Protein AF-0000000080281923 (afdb_homodimer)

Nearest PDB structures (foldseek):
  2of7-assembly1_A-2  TM=7.225E-01  e=7.445E-08  Streptomyces coelicolor
  7pt0-assembly1_A  TM=7.544E-01  e=8.293E-06  Streptomyces coelicolor
  5efy-assembly1_A  TM=6.765E-01  e=6.978E-05  Streptomyces coelicolor A3(2)
  6o6n-assembly1_A  TM=4.484E-01  e=3.732E-04  Mycobacterium tuberculosis
  3vib-assembly2_D  TM=4.762E-01  e=3.001E-03  Neisseria gonorrhoeae

Solvent-accessible surface area (backbone atoms only — not comparable to full-atom values): 19439 Å² total; per-residue (Å²): 131,56,68,67,57,48,50,50,51,49,50,48,50,47,41,29,53,39,32,49,50,43,30,68,73,69,27,60,87,75,48,49,66,60,57,29,16,59,73,49,73,48,50,53,65,58,45,40,72,76,28,82,43,80,60,38,43,63,58,65,61,79,53,30,63,53,48,25,52,37,32,69,68,39,68,94,60,53,63,62,57,23,45,48,50,20,55,22,50,60,57,57,66,50,48,72,65,51,45,51,49,50,40,54,40,47,46,47,26,74,72,31,68,73,39,39,21,49,48,52,50,48,50,52,50,30,31,48,35,36,38,44,63,74,35,57,54,83,73,76,53,52,72,65,55,50,48,40,45,38,11,26,40,31,17,51,50,30,8,36,47,45,27,52,50,52,29,39,74,50,73,57,60,70,58,63,26,58,39,29,48,50,25,46,41,45,44,56,68,89,131,54,70,68,56,49,51,51,50,49,51,48,50,48,41,30,52,39,31,48,50,42,30,70,74,70,28,59,90,75,47,49,66,61,56,29,15,58,72,51,72,47,50,54,66,58,46,40,73,76,26,82,42,79,61,38,44,64,59,65,63,79,54,29,62,52,48,25,51,37,32,70,68,38,69,94,59,52,63,59,56,22,46,47,51,20,53,20,50,59,57,58,66,50,50,73,65,52,46,51,49,50,40,54,40,48,47,47,28,73,72,32,68,73,38,40,23,51,48,52,49,47,51,52,52,32,30,48,35,36,37,43,63,75,36,58,55,83,74,78,52,51,71,65,56,50,49,40,47,38,10,26,40,29,16,51,49,32,8,35,47,47,28,52,51,53,28,38,73,49,72,56,60,72,57,62,26,55,39,27,49,49,25,46,40,45,44,56,69,90

Radius of gyration: 21.68 Å; Cα contacts (8 Å, |Δi|>4): 476; chains: 2; bounding box: 47×68×45 Å

Structure (mmCIF, N/CA/C/O backbone):
data_AF-0000000080281923-model_v1
#
loop_
_entity.id
_entity.type
_entity.pdbx_description
1 polymer 'TetR family transcriptional regulator'
#
loop_
_atom_site.group_PDB
_atom_site.id
_atom_site.type_symbol
_atom_site.label_atom_id
_atom_site.label_alt_id
_atom_site.label_comp_id
_atom_site.label_asym_id
_atom_site.label_entity_id
_atom_site.label_seq_id
_atom_site.pdbx_PDB_ins_code
_atom_site.Cartn_x
_atom_site.Cartn_y
_atom_site.Cartn_z
_atom_site.occupancy
_atom_site.B_iso_or_equiv
_atom_site.auth_seq_id
_atom_site.auth_comp_id
_atom_site.auth_asym_id
_atom_site.auth_atom_id
_atom_site.pdbx_PDB_model_num
ATOM 1 N N . MET A 1 1 ? -1.932 31.984 -6.25 1 61.84 1 MET A N 1
ATOM 2 C CA . MET A 1 1 ? -3.207 31.344 -5.969 1 61.84 1 MET A CA 1
ATOM 3 C C . MET A 1 1 ? -4.355 32.344 -6.043 1 61.84 1 MET A C 1
ATOM 5 O O . MET A 1 1 ? -4.297 33.406 -5.43 1 61.84 1 MET A O 1
ATOM 9 N N . ASN A 1 2 ? -5.332 32.094 -6.91 1 82 2 ASN A N 1
ATOM 10 C CA . ASN A 1 2 ? -6.473 33 -7.047 1 82 2 ASN A CA 1
ATOM 11 C C . ASN A 1 2 ? -7.43 32.875 -5.863 1 82 2 ASN A C 1
ATOM 13 O O . ASN A 1 2 ? -7.289 31.953 -5.039 1 82 2 ASN A O 1
ATOM 17 N N . LEU A 1 3 ? -8.117 33.875 -5.598 1 82.62 3 LEU A N 1
ATOM 18 C CA . LEU A 1 3 ? -9.031 33.969 -4.469 1 82.62 3 LEU A CA 1
ATOM 19 C C . LEU A 1 3 ? -9.938 32.719 -4.402 1 82.62 3 LEU A C 1
ATOM 21 O O . LEU A 1 3 ? -10.211 32.219 -3.316 1 82.62 3 LEU A O 1
ATOM 25 N N . ARG A 1 4 ? -10.32 32.344 -5.582 1 82.75 4 ARG A N 1
ATOM 26 C CA . ARG A 1 4 ? -11.227 31.188 -5.641 1 82.75 4 ARG A CA 1
ATOM 27 C C . ARG A 1 4 ? -10.539 29.938 -5.121 1 82.75 4 ARG A C 1
ATOM 29 O O . ARG A 1 4 ? -11.148 29.141 -4.395 1 82.75 4 ARG A O 1
ATOM 36 N N . ASP A 1 5 ? -9.297 29.812 -5.457 1 80.31 5 ASP A N 1
ATOM 37 C CA . ASP A 1 5 ? -8.516 28.656 -5.023 1 80.31 5 ASP A CA 1
ATOM 38 C C . ASP A 1 5 ? -8.289 28.672 -3.514 1 80.31 5 ASP A C 1
ATOM 40 O O . ASP A 1 5 ? -8.344 27.641 -2.852 1 80.31 5 ASP A O 1
ATOM 44 N N . ARG A 1 6 ? -8.117 29.828 -3.102 1 81.12 6 ARG A N 1
ATOM 45 C CA . ARG A 1 6 ? -7.895 30 -1.668 1 81.12 6 ARG A CA 1
ATOM 46 C C . ARG A 1 6 ? -9.156 29.672 -0.877 1 81.12 6 ARG A C 1
ATOM 48 O O . ARG A 1 6 ? -9.094 28.984 0.148 1 81.12 6 ARG A O 1
ATOM 55 N N . GLN A 1 7 ? -10.195 30.172 -1.358 1 84.44 7 GLN A N 1
ATOM 56 C CA . GLN A 1 7 ? -11.469 29.922 -0.69 1 84.44 7 GLN A CA 1
ATOM 57 C C . GLN A 1 7 ? -11.82 28.438 -0.699 1 84.44 7 GLN A C 1
ATOM 59 O O . GLN A 1 7 ? -12.336 27.922 0.288 1 84.44 7 GLN A O 1
ATOM 64 N N . ARG A 1 8 ? -11.547 27.844 -1.796 1 84.81 8 ARG A N 1
ATOM 65 C CA . ARG A 1 8 ? -11.789 26.406 -1.908 1 84.81 8 ARG A CA 1
ATOM 66 C C . ARG A 1 8 ? -10.938 25.625 -0.908 1 84.81 8 ARG A C 1
ATOM 68 O O . ARG A 1 8 ? -11.43 24.703 -0.26 1 84.81 8 ARG A O 1
ATOM 75 N N . ALA A 1 9 ? -9.773 26.078 -0.803 1 82.25 9 ALA A N 1
ATOM 76 C CA . ALA A 1 9 ? -8.859 25.422 0.128 1 82.25 9 ALA A CA 1
ATOM 77 C C . ALA A 1 9 ? -9.312 25.625 1.572 1 82.25 9 ALA A C 1
ATOM 79 O O . ALA A 1 9 ? -9.227 24.703 2.391 1 82.25 9 ALA A O 1
ATOM 80 N N . GLU A 1 10 ? -9.789 26.75 1.815 1 86.69 10 GLU A N 1
ATOM 81 C CA . GLU A 1 10 ? -10.258 27.047 3.162 1 86.69 10 GLU A CA 1
ATOM 82 C C . GLU A 1 10 ? -11.492 26.219 3.516 1 86.69 10 GLU A C 1
ATOM 84 O O . GLU A 1 10 ? -11.602 25.703 4.629 1 86.69 10 GLU A O 1
ATOM 89 N N . THR A 1 11 ? -12.383 26.125 2.566 1 90.31 11 THR A N 1
ATOM 90 C CA . THR A 1 11 ? -13.586 25.328 2.783 1 90.31 11 THR A CA 1
ATOM 91 C C . THR A 1 11 ? -13.227 23.859 2.988 1 90.31 11 THR A C 1
ATOM 93 O O . THR A 1 11 ? -13.781 23.203 3.867 1 90.31 11 THR A O 1
ATOM 96 N N . ARG A 1 12 ? -12.359 23.438 2.211 1 89.06 12 ARG A N 1
ATOM 97 C CA . ARG A 1 12 ? -11.922 22.047 2.32 1 89.06 12 ARG A CA 1
ATOM 98 C C . ARG A 1 12 ? -11.336 21.766 3.699 1 89.06 12 ARG A C 1
ATOM 100 O O . ARG A 1 12 ? -11.656 20.75 4.324 1 89.06 12 ARG A O 1
ATOM 107 N N . LEU A 1 13 ? -10.508 22.672 4.109 1 86.69 13 LEU A N 1
ATOM 108 C CA . LEU A 1 13 ? -9.883 22.5 5.414 1 86.69 13 LEU A CA 1
ATOM 109 C C . LEU A 1 13 ? -10.922 22.547 6.527 1 86.69 13 LEU A C 1
ATOM 111 O O . LEU A 1 13 ? -10.852 21.781 7.484 1 86.69 13 LEU A O 1
ATOM 115 N N . LEU A 1 14 ? -11.812 23.438 6.395 1 91.25 14 LEU A N 1
ATOM 116 C CA . LEU A 1 14 ? -12.883 23.578 7.375 1 91.25 14 LEU A CA 1
ATOM 117 C C . LEU A 1 14 ? -13.703 22.297 7.48 1 91.25 14 LEU A C 1
ATOM 119 O O . LEU A 1 14 ? -13.93 21.797 8.578 1 91.25 14 LEU A O 1
ATOM 123 N N . VAL A 1 15 ? -14.086 21.812 6.371 1 94.19 15 VAL A N 1
ATOM 124 C CA . VAL A 1 15 ? -14.922 20.625 6.32 1 94.19 15 VAL A CA 1
ATOM 125 C C . VAL A 1 15 ? -14.156 19.422 6.871 1 94.19 15 VAL A C 1
ATOM 127 O O . VAL A 1 15 ? -14.672 18.672 7.703 1 94.19 15 VAL A O 1
ATOM 130 N N . GLN A 1 16 ? -12.992 19.312 6.414 1 92.31 16 GLN A N 1
ATOM 131 C CA . GLN A 1 16 ? -12.172 18.172 6.836 1 92.31 16 GLN A CA 1
ATOM 132 C C . GLN A 1 16 ? -11.914 18.203 8.344 1 92.31 16 GLN A C 1
ATOM 134 O O . GLN A 1 16 ? -11.945 17.172 9.008 1 92.31 16 GLN A O 1
ATOM 139 N N . THR A 1 17 ? -11.672 19.375 8.914 1 91.56 17 THR A N 1
ATOM 140 C CA . THR A 1 17 ? -11.422 19.531 10.344 1 91.56 17 THR A CA 1
ATOM 141 C C . THR A 1 17 ? -12.625 19.078 11.156 1 91.56 17 THR A C 1
ATOM 143 O O . THR A 1 17 ? -12.469 18.312 12.125 1 91.56 17 THR A O 1
ATOM 146 N N . HIS A 1 18 ? -13.781 19.406 10.742 1 95 18 HIS A N 1
ATOM 147 C CA . HIS A 1 18 ? -14.992 19 11.438 1 95 18 HIS A CA 1
ATOM 148 C C . HIS A 1 18 ? -15.242 17.5 11.266 1 95 18 HIS A C 1
ATOM 150 O O . HIS A 1 18 ? -15.688 16.844 12.203 1 95 18 HIS A O 1
ATOM 156 N N . ALA A 1 19 ? -14.969 17.047 10.109 1 95.44 19 ALA A N 1
ATOM 157 C CA . ALA A 1 19 ? -15.141 15.625 9.852 1 95.44 19 ALA A CA 1
ATOM 158 C C . ALA A 1 19 ? -14.258 14.789 10.781 1 95.44 19 ALA A C 1
ATOM 160 O O . ALA A 1 19 ? -14.75 13.883 11.461 1 95.44 19 ALA A O 1
ATOM 161 N N . ILE A 1 20 ? -13.016 15.125 10.805 1 93.06 20 ILE A N 1
ATOM 162 C CA . ILE A 1 20 ? -12.062 14.383 11.609 1 93.06 20 ILE A CA 1
ATOM 163 C C . ILE A 1 20 ? -12.461 14.445 13.078 1 93.06 20 ILE A C 1
ATOM 165 O O . ILE A 1 20 ? -12.406 13.438 13.789 1 93.06 20 ILE A O 1
ATOM 169 N N . ARG A 1 21 ? -12.883 15.578 13.516 1 94 21 ARG A N 1
ATOM 170 C CA . ARG A 1 21 ? -13.336 15.734 14.891 1 94 21 ARG A CA 1
ATOM 171 C C . ARG A 1 21 ? -14.531 14.82 15.18 1 94 21 ARG A C 1
ATOM 173 O O . ARG A 1 21 ? -14.547 14.109 16.188 1 94 21 ARG A O 1
ATOM 180 N N . LEU A 1 22 ? -15.469 14.828 14.32 1 96.62 22 LEU A N 1
ATOM 181 C CA . LEU A 1 22 ? -16.672 14.023 14.508 1 96.62 22 LEU A CA 1
ATOM 182 C C . LEU A 1 22 ? -16.344 12.531 14.461 1 96.62 22 LEU A C 1
ATOM 184 O O . LEU A 1 22 ? -16.828 11.758 15.281 1 96.62 22 LEU A O 1
ATOM 188 N N . PHE A 1 23 ? -15.523 12.188 13.469 1 95.62 23 PHE A N 1
ATOM 189 C CA . PHE A 1 23 ? -15.133 10.789 13.344 1 95.62 23 PHE A CA 1
ATOM 190 C C . PHE A 1 23 ? -14.398 10.328 14.602 1 95.62 23 PHE A C 1
ATOM 192 O O . PHE A 1 23 ? -14.539 9.172 15.008 1 95.62 23 PHE A O 1
ATOM 199 N N . THR A 1 24 ? -13.672 11.203 15.172 1 92.56 24 THR A N 1
ATOM 200 C CA . THR A 1 24 ? -12.891 10.875 16.359 1 92.56 24 THR A CA 1
ATOM 201 C C . THR A 1 24 ? -13.789 10.805 17.594 1 92.56 24 THR A C 1
ATOM 203 O O . THR A 1 24 ? -13.68 9.883 18.406 1 92.56 24 THR A O 1
ATOM 206 N N . ASP A 1 25 ? -14.727 11.688 17.703 1 93.88 25 ASP A N 1
ATOM 207 C CA . ASP A 1 25 ? -15.555 11.828 18.891 1 93.88 25 ASP A CA 1
ATOM 208 C C . ASP A 1 25 ? -16.719 10.836 18.875 1 93.88 25 ASP A C 1
ATOM 210 O O . ASP A 1 25 ? -17.047 10.227 19.891 1 93.88 25 ASP A O 1
ATOM 214 N N . VAL A 1 26 ? -17.344 10.664 17.734 1 95.38 26 VAL A N 1
ATOM 215 C CA . VAL A 1 26 ? -18.594 9.922 17.625 1 95.38 26 VAL A CA 1
ATOM 216 C C . VAL A 1 26 ? -18.328 8.547 17.031 1 95.38 26 VAL A C 1
ATOM 218 O O . VAL A 1 26 ? -19.031 7.582 17.328 1 95.38 26 VAL A O 1
ATOM 221 N N . GLY A 1 27 ? -17.234 8.531 16.25 1 94.69 27 GLY A N 1
ATOM 222 C CA . GLY A 1 27 ? -16.938 7.309 15.516 1 94.69 27 GLY A CA 1
ATOM 223 C C . GLY A 1 27 ? -17.203 7.426 14.023 1 94.69 27 GLY A C 1
ATOM 224 O O . GLY A 1 27 ? -18.141 8.102 13.602 1 94.69 27 GLY A O 1
ATOM 225 N N . TYR A 1 28 ? -16.375 6.867 13.234 1 94.44 28 TYR A N 1
ATOM 226 C CA . TYR A 1 28 ? -16.422 6.977 11.781 1 94.44 28 TYR A CA 1
ATOM 227 C C . TYR A 1 28 ? -17.75 6.457 11.234 1 94.44 28 TYR A C 1
ATOM 229 O O . TYR A 1 28 ? -18.422 7.145 10.461 1 94.44 28 TYR A O 1
ATOM 237 N N . ASP A 1 29 ? -18.125 5.227 11.703 1 93.56 29 ASP A N 1
ATOM 238 C CA . ASP A 1 29 ? -19.328 4.594 11.172 1 93.56 29 ASP A CA 1
ATOM 239 C C . ASP A 1 29 ? -20.578 5.32 11.641 1 93.56 29 ASP A C 1
ATOM 241 O O . ASP A 1 29 ? -21.562 5.41 10.898 1 93.56 29 ASP A O 1
ATOM 245 N N . ALA A 1 30 ? -20.562 5.91 12.703 1 95.94 30 ALA A N 1
ATOM 246 C CA . ALA A 1 30 ? -21.734 6.535 13.32 1 95.94 30 ALA A CA 1
ATOM 247 C C . ALA A 1 30 ? -21.938 7.957 12.797 1 95.94 30 ALA A C 1
ATOM 249 O O . ALA A 1 30 ? -22.984 8.562 13.023 1 95.94 30 ALA A O 1
ATOM 250 N N . THR A 1 31 ? -20.938 8.484 12.156 1 97.06 31 THR A N 1
ATOM 251 C CA . THR A 1 31 ? -21 9.852 11.648 1 97.06 31 THR A CA 1
ATOM 252 C C . THR A 1 31 ? -21.359 9.867 10.172 1 97.06 31 THR A C 1
ATOM 254 O O . THR A 1 31 ? -20.75 9.148 9.375 1 97.06 31 THR A O 1
ATOM 257 N N . THR A 1 32 ? -22.328 10.664 9.812 1 96.38 32 THR A N 1
ATOM 258 C CA . THR A 1 32 ? -22.734 10.766 8.414 1 96.38 32 THR A CA 1
ATOM 259 C C . THR A 1 32 ? -22.156 12.031 7.781 1 96.38 32 THR A C 1
ATOM 261 O O . THR A 1 32 ? -21.688 12.922 8.484 1 96.38 32 THR A O 1
ATOM 264 N N . VAL A 1 33 ? -22.25 12.07 6.488 1 96.38 33 VAL A N 1
ATOM 265 C CA . VAL A 1 33 ? -21.828 13.258 5.762 1 96.38 33 VAL A CA 1
ATOM 266 C C . VAL A 1 33 ? -22.734 14.438 6.137 1 96.38 33 VAL A C 1
ATOM 268 O O . VAL A 1 33 ? -22.266 15.578 6.23 1 96.38 33 VAL A O 1
ATOM 271 N N . ALA A 1 34 ? -23.938 14.117 6.348 1 96.94 34 ALA A N 1
ATOM 272 C CA . ALA A 1 34 ? -24.875 15.156 6.766 1 96.94 34 ALA A CA 1
ATOM 273 C C . ALA A 1 34 ? -24.453 15.766 8.102 1 96.94 34 ALA A C 1
ATOM 275 O O . ALA A 1 34 ? -24.547 16.984 8.297 1 96.94 34 ALA A O 1
ATOM 276 N N . ASP A 1 35 ? -24.031 14.945 9.016 1 97.69 35 ASP A N 1
ATOM 277 C CA . ASP A 1 35 ? -23.531 15.414 10.305 1 97.69 35 ASP A CA 1
ATOM 278 C C . ASP A 1 35 ? -22.344 16.359 10.117 1 97.69 35 ASP A C 1
ATOM 280 O O . ASP A 1 35 ? -22.25 17.406 10.766 1 97.69 35 ASP A O 1
ATOM 284 N N . VAL A 1 36 ? -21.422 15.992 9.219 1 97.81 36 VAL A N 1
ATOM 285 C CA . VAL A 1 36 ? -20.234 16.781 8.945 1 97.81 36 VAL A CA 1
ATOM 286 C C . VAL A 1 36 ? -20.625 18.125 8.328 1 97.81 36 VAL A C 1
ATOM 288 O O . VAL A 1 36 ? -20.109 19.172 8.719 1 97.81 36 VAL A O 1
ATOM 291 N N . ALA A 1 37 ? -21.516 18.078 7.367 1 97.81 37 ALA A N 1
ATOM 292 C CA . ALA A 1 37 ? -22 19.281 6.715 1 97.81 37 ALA A CA 1
ATOM 293 C C . ALA A 1 37 ? -22.594 20.25 7.734 1 97.81 37 ALA A C 1
ATOM 295 O O . ALA A 1 37 ? -22.266 21.438 7.742 1 97.81 37 ALA A O 1
ATOM 296 N N . ALA A 1 38 ? -23.422 19.75 8.555 1 98.06 38 ALA A N 1
ATOM 297 C CA . ALA A 1 38 ? -24.062 20.547 9.594 1 98.06 38 ALA A CA 1
ATOM 298 C C . ALA A 1 38 ? -23.047 21.172 10.523 1 98.06 38 ALA A C 1
ATOM 300 O O . ALA A 1 38 ? -23.125 22.359 10.844 1 98.06 38 ALA A O 1
ATOM 301 N N . ALA A 1 39 ? -22.109 20.438 10.977 1 97.25 39 ALA A N 1
ATOM 302 C CA . ALA A 1 39 ? -21.078 20.906 11.891 1 97.25 39 ALA A CA 1
ATOM 303 C C . ALA A 1 39 ? -20.234 22 11.234 1 97.25 39 ALA A C 1
ATOM 305 O O . ALA A 1 39 ? -19.781 22.938 11.906 1 97.25 39 ALA A O 1
ATOM 306 N N . ALA A 1 40 ? -19.969 21.859 9.945 1 96.75 40 ALA A N 1
ATOM 307 C CA . ALA A 1 40 ? -19.109 22.781 9.211 1 96.75 40 ALA A CA 1
ATOM 308 C C . ALA A 1 40 ? -19.891 24 8.727 1 96.75 40 ALA A C 1
ATOM 310 O O . ALA A 1 40 ? -19.312 24.953 8.227 1 96.75 40 ALA A O 1
ATOM 311 N N . GLY A 1 41 ? -21.188 23.906 8.789 1 97.44 41 GLY A N 1
ATOM 312 C CA . GLY A 1 41 ? -22.031 25.016 8.352 1 97.44 41 GLY A CA 1
ATOM 313 C C . GLY A 1 41 ? -22.141 25.125 6.844 1 97.44 41 GLY A C 1
ATOM 314 O O . GLY A 1 41 ? -22.172 26.234 6.293 1 97.44 41 GLY A O 1
ATOM 315 N N . VAL A 1 42 ? -22.016 24.031 6.203 1 97.12 42 VAL A N 1
ATOM 316 C CA . VAL A 1 42 ? -22.141 23.984 4.75 1 97.12 42 VAL A CA 1
ATOM 317 C C . VAL A 1 42 ? -23.203 22.969 4.355 1 97.12 42 VAL A C 1
ATOM 319 O O . VAL A 1 42 ? -23.719 22.25 5.207 1 97.12 42 VAL A O 1
ATOM 322 N N . SER A 1 43 ? -23.484 22.969 3.07 1 96.44 43 SER A N 1
ATOM 323 C CA . SER A 1 43 ? -24.453 22 2.58 1 96.44 43 SER A CA 1
ATOM 324 C C . SER A 1 43 ? -23.781 20.656 2.316 1 96.44 43 SER A C 1
ATOM 326 O O . SER A 1 43 ? -22.578 20.578 2.088 1 96.44 43 SER A O 1
ATOM 328 N N . ALA A 1 44 ? -24.609 19.594 2.328 1 95.31 44 ALA A N 1
ATOM 329 C CA . ALA A 1 44 ? -24.109 18.266 1.959 1 95.31 44 ALA A CA 1
ATOM 330 C C . ALA A 1 44 ? -23.547 18.281 0.538 1 95.31 44 ALA A C 1
ATOM 332 O O . ALA A 1 44 ? -22.547 17.609 0.254 1 95.31 44 ALA A O 1
ATOM 333 N N . ME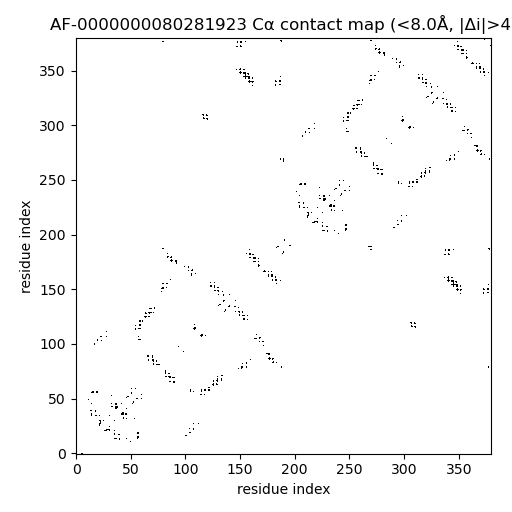T A 1 45 ? -24.172 18.969 -0.25 1 95.62 45 MET A N 1
ATOM 334 C CA . MET A 1 45 ? -23.719 19.078 -1.633 1 95.62 45 MET A CA 1
ATOM 335 C C . MET A 1 45 ? -22.328 19.688 -1.698 1 95.62 45 MET A C 1
ATOM 337 O O . MET A 1 45 ? -21.484 19.234 -2.486 1 95.62 45 MET A O 1
ATOM 341 N N . THR A 1 46 ? -22.125 20.703 -0.912 1 95 46 THR A N 1
ATOM 342 C CA . THR A 1 46 ? -20.812 21.312 -0.836 1 95 46 THR A CA 1
ATOM 343 C C . THR A 1 46 ? -19.766 20.297 -0.389 1 95 46 THR A C 1
ATOM 345 O O . THR A 1 46 ? -18.672 20.234 -0.952 1 95 46 THR A O 1
ATOM 348 N N . VAL A 1 47 ? -20.094 19.438 0.617 1 95.69 47 VAL A N 1
ATOM 349 C CA . VAL A 1 47 ? -19.172 18.422 1.097 1 95.69 47 VAL A CA 1
ATOM 350 C C . VAL A 1 47 ? -18.828 17.453 -0.037 1 95.69 47 VAL A C 1
ATOM 352 O O . VAL A 1 47 ? -17.656 17.188 -0.308 1 95.69 47 VAL A O 1
ATOM 355 N N . TYR A 1 48 ? -19.812 17.016 -0.786 1 94.25 48 TYR A N 1
ATOM 356 C CA . TYR A 1 48 ? -19.609 16.031 -1.837 1 94.25 48 TYR A CA 1
ATOM 357 C C . TYR A 1 48 ? -18.812 16.625 -2.998 1 94.25 48 TYR A C 1
ATOM 359 O O . TYR A 1 48 ? -18.062 15.922 -3.668 1 94.25 48 TYR A O 1
ATOM 367 N N . ARG A 1 49 ? -19.016 17.875 -3.207 1 93 49 ARG A N 1
ATOM 368 C CA . ARG A 1 49 ? -18.25 18.547 -4.25 1 93 49 ARG A CA 1
ATOM 369 C C . ARG A 1 49 ? -16.766 18.531 -3.941 1 93 49 ARG A C 1
ATOM 371 O O . ARG A 1 49 ? -15.938 18.328 -4.84 1 93 49 ARG A O 1
ATOM 378 N N . HIS A 1 50 ? -16.438 18.688 -2.672 1 91.12 50 HIS A N 1
ATOM 379 C CA . HIS A 1 50 ? -15.039 18.734 -2.262 1 91.12 50 HIS A CA 1
ATOM 380 C C . HIS A 1 50 ? -14.516 17.344 -1.926 1 91.12 50 HIS A C 1
ATOM 382 O O . HIS A 1 50 ? -13.32 17.078 -2.066 1 91.12 50 HIS A O 1
ATOM 388 N N . PHE A 1 51 ? -15.445 16.562 -1.433 1 92.88 51 PHE A N 1
ATOM 389 C CA . PHE A 1 51 ? -15.102 15.211 -0.998 1 92.88 51 PHE A CA 1
ATOM 390 C C . PHE A 1 51 ? -16.094 14.188 -1.562 1 92.88 51 PHE A C 1
ATOM 392 O O . PHE A 1 51 ? -17.047 13.812 -0.891 1 92.88 51 PHE A O 1
ATOM 399 N N . PRO A 1 52 ? -15.727 13.555 -2.629 1 90 52 PRO A N 1
ATOM 400 C CA . PRO A 1 52 ? -16.656 12.672 -3.342 1 90 52 PRO A CA 1
ATOM 401 C C . PRO A 1 52 ? -17.078 11.461 -2.512 1 90 52 PRO A C 1
ATOM 403 O O . PRO A 1 52 ? -18.172 10.922 -2.707 1 90 52 PRO A O 1
ATOM 406 N N . THR A 1 53 ? -16.141 11.062 -1.662 1 88.81 53 THR A N 1
ATOM 407 C CA . THR A 1 53 ? -16.5 9.938 -0.797 1 88.81 53 THR A CA 1
ATOM 408 C C . THR A 1 53 ? -16.25 10.289 0.667 1 88.81 53 THR A C 1
ATOM 410 O O . THR A 1 53 ? -15.523 11.242 0.971 1 88.81 53 THR A O 1
ATOM 413 N N . LYS A 1 54 ? -16.875 9.547 1.552 1 90.88 54 LYS A N 1
ATOM 414 C CA . LYS A 1 54 ? -16.672 9.734 2.986 1 90.88 54 LYS A CA 1
ATOM 415 C C . LYS A 1 54 ? -15.203 9.539 3.363 1 90.88 54 LYS A C 1
ATOM 417 O O . LYS A 1 54 ? -14.68 10.242 4.23 1 90.88 54 LYS A O 1
ATOM 422 N N . GLU A 1 55 ? -14.445 8.586 2.73 1 89.12 55 GLU A N 1
ATOM 423 C CA . GLU A 1 55 ? -13.039 8.312 2.986 1 89.12 55 GLU A CA 1
ATOM 424 C C . GLU A 1 55 ? -12.172 9.523 2.652 1 89.12 55 GLU A C 1
ATOM 426 O O . GLU A 1 55 ? -11.156 9.766 3.305 1 89.12 55 GLU A O 1
ATOM 431 N N . ASP A 1 56 ? -12.68 10.266 1.714 1 88.62 56 ASP A N 1
ATOM 432 C CA . ASP A 1 56 ? -11.922 11.43 1.278 1 88.62 56 ASP A CA 1
ATOM 433 C C . ASP A 1 56 ? -11.875 12.492 2.375 1 88.62 56 ASP A C 1
ATOM 435 O O . ASP A 1 56 ? -10.969 13.336 2.395 1 88.62 56 ASP A O 1
ATOM 439 N N . LEU A 1 57 ? -12.82 12.453 3.23 1 91.19 57 LEU A N 1
ATOM 440 C CA . LEU A 1 57 ? -12.867 13.398 4.336 1 91.19 57 LEU A CA 1
ATOM 441 C C . LEU A 1 57 ? -11.695 13.188 5.285 1 91.19 57 LEU A C 1
ATOM 443 O O . LEU A 1 57 ? -11.328 14.094 6.039 1 91.19 57 LEU A O 1
ATOM 447 N N . VAL A 1 58 ? -11.141 12.008 5.234 1 89.25 58 VAL A N 1
ATOM 448 C CA . VAL A 1 58 ? -10.031 11.672 6.129 1 89.25 58 VAL A CA 1
ATOM 449 C C . VAL A 1 58 ? -8.711 11.719 5.355 1 89.25 58 VAL A C 1
ATOM 451 O O . VAL A 1 58 ? -7.723 12.266 5.844 1 89.25 58 VAL A O 1
ATOM 454 N N . LEU A 1 59 ? -8.734 11.117 4.195 1 78.06 59 LEU A N 1
ATOM 455 C CA . LEU A 1 59 ? -7.492 10.812 3.498 1 78.06 59 LEU A CA 1
ATOM 456 C C . LEU A 1 59 ? -7.164 11.883 2.465 1 78.06 59 LEU A C 1
ATOM 458 O O . LEU A 1 59 ? -6.141 11.805 1.782 1 78.06 59 LEU A O 1
ATOM 462 N N . TYR A 1 60 ? -7.988 12.883 2.281 1 60.69 60 TYR A N 1
ATOM 463 C CA . TYR A 1 60 ? -7.777 13.844 1.201 1 60.69 60 TYR A CA 1
ATOM 464 C C . TYR A 1 60 ? -6.402 14.484 1.303 1 60.69 60 TYR A C 1
ATOM 466 O O . TYR A 1 60 ? -6.074 15.109 2.314 1 60.69 60 TYR A O 1
ATOM 474 N N . ASP A 1 61 ? -5.277 13.844 0.724 1 58.59 61 ASP A N 1
ATOM 475 C CA . ASP A 1 61 ? -3.932 14.344 0.986 1 58.59 61 ASP A CA 1
ATOM 476 C C . ASP A 1 61 ? -3.484 15.312 -0.107 1 58.59 61 ASP A C 1
ATOM 478 O O . ASP A 1 61 ? -3.365 14.93 -1.272 1 58.59 61 ASP A O 1
ATOM 482 N N . GLU A 1 62 ? -3.699 16.625 0.021 1 54.72 62 GLU A N 1
ATOM 483 C CA . GLU A 1 62 ? -2.84 17.672 -0.545 1 54.72 62 GLU A CA 1
ATOM 484 C C . GLU A 1 62 ? -1.367 17.281 -0.436 1 54.72 62 GLU A C 1
ATOM 486 O O . GLU A 1 62 ? -0.496 17.984 -0.947 1 54.72 62 GLU A O 1
ATOM 491 N N . TYR A 1 63 ? -1.039 16.062 0.06 1 58.94 63 TYR A N 1
ATOM 492 C CA . TYR A 1 63 ? 0.354 15.828 0.42 1 58.94 63 TYR A CA 1
ATOM 493 C C . TYR A 1 63 ? 1.148 15.32 -0.779 1 58.94 63 TYR A C 1
ATOM 495 O O . TYR A 1 63 ? 2.379 15.406 -0.798 1 58.94 63 TYR A O 1
ATOM 503 N N . ASP A 1 64 ? 0.463 15.109 -2.018 1 70.25 64 ASP A N 1
ATOM 504 C CA . ASP A 1 64 ? 1.194 14.555 -3.152 1 70.25 64 ASP A CA 1
ATOM 505 C C . ASP A 1 64 ? 2.125 15.594 -3.77 1 70.25 64 ASP A C 1
ATOM 507 O O . ASP A 1 64 ? 3.332 15.375 -3.871 1 70.25 64 ASP A O 1
ATOM 511 N N . PRO A 1 65 ? 1.623 16.688 -3.875 1 71 65 PRO A N 1
ATOM 512 C CA . PRO A 1 65 ? 2.508 17.688 -4.488 1 71 65 PRO A CA 1
ATOM 513 C C . PRO A 1 65 ? 3.561 18.219 -3.52 1 71 65 PRO A C 1
ATOM 515 O O . PRO A 1 65 ? 4.664 18.578 -3.936 1 71 65 PRO A O 1
ATOM 518 N N . VAL A 1 66 ? 3.244 18.203 -2.322 1 76.81 66 VAL A N 1
ATOM 519 C CA . VAL A 1 66 ? 4.164 18.719 -1.321 1 76.81 66 VAL A CA 1
ATOM 520 C C . VAL A 1 66 ? 5.371 17.797 -1.188 1 76.81 66 VAL A C 1
ATOM 522 O O . VAL A 1 66 ? 6.516 18.25 -1.17 1 76.81 66 VAL A O 1
ATOM 525 N N . THR A 1 67 ? 5.125 16.547 -1.209 1 83.88 67 THR A N 1
ATOM 526 C CA . THR A 1 67 ? 6.207 15.586 -1.088 1 83.88 67 THR A CA 1
ATOM 527 C C . THR A 1 67 ? 7.09 15.594 -2.334 1 83.88 67 THR A C 1
ATOM 529 O O . THR A 1 67 ? 8.32 15.57 -2.232 1 83.88 67 THR A O 1
ATOM 532 N N . ALA A 1 68 ? 6.406 15.648 -3.459 1 87.25 68 ALA A N 1
ATOM 533 C CA . ALA A 1 68 ? 7.152 15.688 -4.715 1 87.25 68 ALA A CA 1
ATOM 534 C C . ALA A 1 68 ? 8.055 16.922 -4.785 1 87.25 68 ALA A C 1
ATOM 536 O O . ALA A 1 68 ? 9.219 16.828 -5.176 1 87.25 68 ALA A O 1
ATOM 537 N N . SER A 1 69 ? 7.52 18.031 -4.363 1 87.75 69 SER A N 1
ATOM 538 C CA . SER A 1 69 ? 8.297 19.266 -4.355 1 87.75 69 SER A CA 1
ATOM 539 C C . SER A 1 69 ? 9.453 19.188 -3.375 1 87.75 69 SER A C 1
ATOM 541 O O . SER A 1 69 ? 10.562 19.641 -3.672 1 87.75 69 SER A O 1
ATOM 543 N N . ALA A 1 70 ? 9.211 18.625 -2.268 1 90.56 70 ALA A N 1
ATOM 544 C CA . ALA A 1 70 ? 10.25 18.469 -1.254 1 90.56 70 ALA A CA 1
ATOM 545 C C . ALA A 1 70 ? 11.398 17.609 -1.774 1 90.56 70 ALA A C 1
ATOM 547 O O . ALA A 1 70 ? 12.57 17.875 -1.486 1 90.56 70 ALA A O 1
ATOM 548 N N . VAL A 1 71 ? 11.102 16.594 -2.512 1 92.56 71 VAL A N 1
ATOM 549 C CA . VAL A 1 71 ? 12.117 15.711 -3.074 1 92.56 71 VAL A CA 1
ATOM 550 C C . VAL A 1 71 ? 13.008 16.5 -4.039 1 92.56 71 VAL A C 1
ATOM 552 O O . VAL A 1 71 ? 14.234 16.375 -4.004 1 92.56 71 VAL A O 1
ATOM 555 N N . LEU A 1 72 ? 12.375 17.328 -4.848 1 91.25 72 LEU A N 1
ATOM 556 C CA . LEU A 1 72 ? 13.102 18.109 -5.836 1 91.25 72 LEU A CA 1
ATOM 557 C C . LEU A 1 72 ? 14.039 19.109 -5.16 1 91.25 72 LEU A C 1
ATOM 559 O O . LEU A 1 72 ? 15.086 19.453 -5.703 1 91.25 72 LEU A O 1
ATOM 563 N N . GLU A 1 73 ? 13.695 19.531 -4.047 1 91.88 73 GLU A N 1
ATOM 564 C CA . GLU A 1 73 ? 14.43 20.562 -3.328 1 91.88 73 GLU A CA 1
ATOM 565 C C . GLU A 1 73 ? 15.617 19.969 -2.574 1 91.88 73 GLU A C 1
ATOM 567 O O . GLU A 1 73 ? 16.5 20.703 -2.105 1 91.88 73 GLU A O 1
ATOM 572 N N . GLN A 1 74 ? 15.617 18.688 -2.498 1 93 74 GLN A N 1
ATOM 573 C CA . GLN A 1 74 ? 16.719 18.078 -1.758 1 93 74 GLN A CA 1
ATOM 574 C C . GLN A 1 74 ? 18.016 18.141 -2.545 1 93 74 GLN A C 1
ATOM 576 O O . GLN A 1 74 ? 18.016 18 -3.77 1 93 74 GLN A O 1
ATOM 581 N N . PRO A 1 75 ? 19.141 18.344 -1.82 1 92.25 75 PRO A N 1
ATOM 582 C CA . PRO A 1 75 ? 20.438 18.266 -2.5 1 92.25 75 PRO A CA 1
ATOM 583 C C . PRO A 1 75 ? 20.672 16.922 -3.164 1 92.25 75 PRO A C 1
ATOM 585 O O . PRO A 1 75 ? 20.078 15.914 -2.768 1 92.25 75 PRO A O 1
ATOM 588 N N . ALA A 1 76 ? 21.562 16.938 -4.113 1 90.5 76 ALA A N 1
ATOM 589 C CA . ALA A 1 76 ? 21.906 15.711 -4.844 1 90.5 76 ALA A CA 1
ATOM 590 C C . ALA A 1 76 ? 22.406 14.625 -3.898 1 90.5 76 ALA A C 1
ATOM 592 O O . ALA A 1 76 ? 23.219 14.898 -3.016 1 90.5 76 ALA A O 1
ATOM 593 N N . ALA A 1 77 ? 21.828 13.484 -4.023 1 90.19 77 ALA A N 1
ATOM 594 C CA . ALA A 1 77 ? 22.125 12.281 -3.256 1 90.19 77 ALA A CA 1
ATOM 595 C C . ALA A 1 77 ? 21.469 11.055 -3.893 1 90.19 77 ALA A C 1
ATOM 597 O O . ALA A 1 77 ? 20.672 11.172 -4.812 1 90.19 77 ALA A O 1
ATOM 598 N N . PRO A 1 78 ? 21.984 9.906 -3.484 1 89.31 78 PRO A N 1
ATOM 599 C CA . PRO A 1 78 ? 21.219 8.742 -3.953 1 89.31 78 PRO A CA 1
ATOM 600 C C . PRO A 1 78 ? 19.719 8.859 -3.682 1 89.31 78 PRO A C 1
ATOM 602 O O . PRO A 1 78 ? 19.328 9.414 -2.652 1 89.31 78 PRO A O 1
ATOM 605 N N . LEU A 1 79 ? 18.938 8.391 -4.531 1 90.5 79 LEU A N 1
ATOM 606 C CA . LEU A 1 79 ? 17.5 8.664 -4.586 1 90.5 79 LEU A CA 1
ATOM 607 C C . LEU A 1 79 ? 16.828 8.266 -3.275 1 90.5 79 LEU A C 1
ATOM 609 O O . LEU A 1 79 ? 16 9.023 -2.744 1 90.5 79 LEU A O 1
ATOM 613 N N . PRO A 1 80 ? 17.156 7.086 -2.703 1 90.62 80 PRO A N 1
ATOM 614 C CA . PRO A 1 80 ? 16.5 6.742 -1.436 1 90.62 80 PRO A CA 1
ATOM 615 C C . PRO A 1 80 ? 16.75 7.773 -0.34 1 90.62 80 PRO A C 1
ATOM 617 O O . PRO A 1 80 ? 15.859 8.078 0.448 1 90.62 80 PRO A O 1
ATOM 620 N N . LEU A 1 81 ? 17.938 8.32 -0.352 1 90.19 81 LEU A N 1
ATOM 621 C CA . LEU A 1 81 ? 18.281 9.336 0.639 1 90.19 81 LEU A CA 1
ATOM 622 C C . LEU A 1 81 ? 17.547 10.641 0.359 1 90.19 81 LEU A C 1
ATOM 624 O O . LEU A 1 81 ? 17.047 11.289 1.283 1 90.19 81 LEU A O 1
ATOM 628 N N . ARG A 1 82 ? 17.453 11.023 -0.858 1 92.69 82 ARG A N 1
ATOM 629 C CA . ARG A 1 82 ? 16.75 12.234 -1.239 1 92.69 82 ARG A CA 1
ATOM 630 C C . ARG A 1 82 ? 15.273 12.156 -0.852 1 92.69 82 ARG A C 1
ATOM 632 O O . ARG A 1 82 ? 14.734 13.094 -0.262 1 92.69 82 ARG A O 1
ATOM 639 N N . ILE A 1 83 ? 14.688 11.055 -1.148 1 92.88 83 ILE A N 1
ATOM 640 C CA . ILE A 1 83 ? 13.273 10.859 -0.839 1 92.88 83 ILE A CA 1
ATOM 641 C C . ILE A 1 83 ? 13.078 10.797 0.674 1 92.88 83 ILE A C 1
ATOM 643 O O . ILE A 1 83 ? 12.164 11.43 1.216 1 92.88 83 ILE A O 1
ATOM 647 N N . GLY A 1 84 ? 13.938 10.055 1.302 1 91.88 84 GLY A N 1
ATOM 648 C CA . GLY A 1 84 ? 13.859 9.961 2.75 1 91.88 84 GLY A CA 1
ATOM 649 C C . GLY A 1 84 ? 13.961 11.305 3.445 1 91.88 84 GLY A C 1
ATOM 650 O O . GLY A 1 84 ? 13.188 11.602 4.352 1 91.88 84 GLY A O 1
ATOM 651 N N . ARG A 1 85 ? 14.922 12.109 3.012 1 93 85 ARG A N 1
ATOM 652 C CA . ARG A 1 85 ? 15.094 13.453 3.57 1 93 85 ARG A CA 1
ATOM 653 C C . ARG A 1 85 ? 13.844 14.297 3.342 1 93 85 ARG A C 1
ATOM 655 O O . ARG A 1 85 ? 13.414 15.031 4.234 1 93 85 ARG A O 1
ATOM 662 N N . ALA A 1 86 ? 13.305 14.18 2.209 1 93.25 86 ALA A N 1
ATOM 663 C CA . ALA A 1 86 ? 12.109 14.938 1.873 1 93.25 86 ALA A CA 1
ATOM 664 C C . ALA A 1 86 ? 10.938 14.539 2.768 1 93.25 86 ALA A C 1
ATOM 666 O O . ALA A 1 86 ? 10.219 15.398 3.285 1 93.25 86 ALA A O 1
ATOM 667 N N . LEU A 1 87 ? 10.773 13.242 2.955 1 91.69 87 LEU A N 1
ATOM 668 C CA . LEU A 1 87 ? 9.703 12.742 3.803 1 91.69 87 LEU A CA 1
ATOM 669 C C . LEU A 1 87 ? 9.883 13.195 5.246 1 91.69 87 LEU A C 1
ATOM 671 O O . LEU A 1 87 ? 8.938 13.672 5.879 1 91.69 87 LEU A O 1
ATOM 675 N N . ALA A 1 88 ? 11.086 13.125 5.68 1 91.94 88 ALA A N 1
ATOM 676 C CA . ALA A 1 88 ? 11.383 13.531 7.051 1 91.94 88 ALA A CA 1
ATOM 677 C C . ALA A 1 88 ? 11.188 15.031 7.23 1 91.94 88 ALA A C 1
ATOM 679 O O . ALA A 1 88 ? 10.609 15.477 8.219 1 91.94 88 ALA A O 1
ATOM 680 N N . SER A 1 89 ? 11.672 15.781 6.301 1 89.38 89 SER A N 1
ATOM 681 C CA . SER A 1 89 ? 11.57 17.234 6.395 1 89.38 89 SER A CA 1
ATOM 682 C C . SER A 1 89 ? 10.117 17.688 6.352 1 89.38 89 SER A C 1
ATOM 684 O O . SER A 1 89 ? 9.727 18.609 7.074 1 89.38 89 SER A O 1
ATOM 686 N N . THR A 1 90 ? 9.336 17.062 5.488 1 85.56 90 THR A N 1
ATOM 687 C CA . THR A 1 90 ? 7.914 17.375 5.395 1 85.56 90 THR A CA 1
ATOM 688 C C . THR A 1 90 ? 7.207 17.078 6.715 1 85.56 90 THR A C 1
ATOM 690 O O . THR A 1 90 ? 6.371 17.859 7.168 1 85.56 90 THR A O 1
ATOM 693 N N . ALA A 1 91 ? 7.578 16.031 7.332 1 85.19 91 ALA A N 1
ATOM 694 C CA . ALA A 1 91 ? 6.992 15.641 8.609 1 85.19 91 ALA A CA 1
ATOM 695 C C . ALA A 1 91 ? 7.406 16.609 9.719 1 85.19 91 ALA A C 1
ATOM 697 O O . ALA A 1 91 ? 6.641 16.844 10.664 1 85.19 91 ALA A O 1
ATOM 698 N N . ALA A 1 92 ? 8.594 17.172 9.625 1 84.12 92 ALA A N 1
ATOM 699 C CA . ALA A 1 92 ? 9.141 18.047 10.656 1 84.12 92 ALA A CA 1
ATOM 700 C C . ALA A 1 92 ? 8.523 19.438 10.578 1 84.12 92 ALA A C 1
ATOM 702 O O . ALA A 1 92 ? 8.445 20.141 11.586 1 84.12 92 ALA A O 1
ATOM 703 N N . LEU A 1 93 ? 8.086 19.844 9.461 1 77.88 93 LEU A N 1
ATOM 704 C CA . LEU A 1 93 ? 7.664 21.219 9.219 1 77.88 93 LEU A CA 1
ATOM 705 C C . LEU A 1 93 ? 6.242 21.453 9.711 1 77.88 93 LEU A C 1
ATOM 707 O O . LEU A 1 93 ? 5.82 22.594 9.891 1 77.88 93 LEU A O 1
ATOM 711 N N . GLY A 1 94 ? 5.562 20.594 10.141 1 77.38 94 GLY A N 1
ATOM 712 C CA . GLY A 1 94 ? 4.168 20.781 10.508 1 77.38 94 GLY A CA 1
ATOM 713 C C . GLY A 1 94 ? 3.992 21.469 11.852 1 77.38 94 GLY A C 1
ATOM 714 O O . GLY A 1 94 ? 4.777 21.234 12.773 1 77.38 94 GLY A O 1
ATOM 715 N N . THR A 1 95 ? 3.076 22.422 11.875 1 81.44 95 THR A N 1
ATOM 716 C CA . THR A 1 95 ? 2.695 23.031 13.148 1 81.44 95 THR A CA 1
ATOM 717 C C . THR A 1 95 ? 2.141 21.984 14.109 1 81.44 95 THR A C 1
ATOM 719 O O . THR A 1 95 ? 1.871 20.844 13.703 1 81.44 95 THR A O 1
ATOM 722 N N . SER A 1 96 ? 2.096 22.406 15.336 1 83.5 96 SER A N 1
ATOM 723 C CA . SER A 1 96 ? 1.505 21.516 16.328 1 83.5 96 SER A CA 1
ATOM 724 C C . SER A 1 96 ? 0.084 21.125 15.945 1 83.5 96 SER A C 1
ATOM 726 O O . SER A 1 96 ? -0.332 19.984 16.172 1 83.5 96 SER A O 1
ATOM 728 N N . GLN A 1 97 ? -0.544 22.062 15.383 1 81.81 97 GLN A N 1
ATOM 729 C CA . GLN A 1 97 ? -1.917 21.797 14.961 1 81.81 97 GLN A CA 1
ATOM 730 C C . GLN A 1 97 ? -1.957 20.812 13.797 1 81.81 97 GLN A C 1
ATOM 732 O O . GLN A 1 97 ? -2.812 19.922 13.758 1 81.81 97 GLN A O 1
ATOM 737 N N . GLU A 1 98 ? -1.093 21 12.914 1 81.81 98 GLU A N 1
ATOM 738 C CA . GLU A 1 98 ? -1.019 20.109 11.766 1 81.81 98 GLU A CA 1
ATOM 739 C C . GLU A 1 98 ? -0.63 18.688 12.195 1 81.81 98 GLU A C 1
ATOM 741 O O . GLU A 1 98 ? -1.141 17.703 11.656 1 81.81 98 GLU A O 1
ATOM 746 N N . LYS A 1 99 ? 0.173 18.625 13.141 1 85.31 99 LYS A N 1
ATOM 747 C CA . LYS A 1 99 ? 0.585 17.328 13.664 1 85.31 99 LYS A CA 1
ATOM 748 C C . LYS A 1 99 ? -0.564 16.641 14.391 1 85.31 99 LYS A C 1
ATOM 750 O O . LYS A 1 99 ? -0.746 15.43 14.266 1 85.31 99 LYS A O 1
ATOM 755 N N . ALA A 1 100 ? -1.248 17.453 15.133 1 86.75 100 ALA A N 1
ATOM 756 C CA . ALA A 1 100 ? -2.412 16.891 15.828 1 86.75 100 ALA A CA 1
ATOM 757 C C . ALA A 1 100 ? -3.441 16.375 14.828 1 86.75 100 ALA A C 1
ATOM 759 O O . ALA A 1 100 ? -4.059 15.328 15.055 1 86.75 100 ALA A O 1
ATOM 760 N N . PHE A 1 101 ? -3.523 17.125 13.852 1 85.06 101 PHE A N 1
ATOM 761 C CA . PHE A 1 101 ? -4.449 16.719 12.789 1 85.06 101 PHE A CA 1
ATOM 762 C C . PHE A 1 101 ? -3.975 15.445 12.109 1 85.06 101 PHE A C 1
ATOM 764 O O . PHE A 1 101 ? -4.766 14.531 11.875 1 85.06 101 PHE A O 1
ATOM 771 N N . LEU A 1 102 ? -2.744 15.359 11.797 1 86.69 102 LEU A N 1
ATOM 772 C CA . LEU A 1 102 ? -2.156 14.172 11.195 1 86.69 102 LEU A CA 1
ATOM 773 C C . LEU A 1 102 ? -2.336 12.953 12.102 1 86.69 102 LEU A C 1
ATOM 775 O O . LEU A 1 102 ? -2.68 11.867 11.633 1 86.69 102 LEU A O 1
ATOM 779 N N . LEU A 1 103 ? -2.145 13.164 13.344 1 90.38 103 LEU A N 1
ATOM 780 C CA . LEU A 1 103 ? -2.299 12.086 14.305 1 90.38 103 LEU A CA 1
ATOM 781 C C . LEU A 1 103 ? -3.727 11.547 14.297 1 90.38 103 LEU A C 1
ATOM 783 O O . LEU A 1 103 ? -3.938 10.336 14.273 1 90.38 103 LEU A O 1
ATOM 787 N N . ALA A 1 104 ? -4.648 12.453 14.305 1 90.25 104 ALA A N 1
ATOM 788 C CA . ALA A 1 104 ? -6.051 12.055 14.281 1 90.25 104 ALA A CA 1
ATOM 789 C C . ALA A 1 104 ? -6.379 11.258 13.023 1 90.25 104 ALA A C 1
ATOM 791 O O . ALA A 1 104 ? -7.074 10.242 13.086 1 90.25 104 ALA A O 1
ATOM 792 N N . ARG A 1 105 ? -5.871 11.664 11.984 1 88.38 105 ARG A N 1
ATOM 793 C CA . ARG A 1 105 ? -6.09 10.992 10.711 1 88.38 105 ARG A CA 1
ATOM 794 C C . ARG A 1 105 ? -5.504 9.586 10.727 1 88.38 105 ARG A C 1
ATOM 796 O O . ARG A 1 105 ? -6.156 8.625 10.297 1 88.38 105 ARG A O 1
ATOM 803 N N . LEU A 1 106 ? -4.32 9.477 11.156 1 88.94 106 LEU A N 1
ATOM 804 C CA . LEU A 1 106 ? -3.633 8.188 11.18 1 88.94 106 LEU A CA 1
ATOM 805 C C . LEU A 1 106 ? -4.34 7.207 12.109 1 88.94 106 LEU A C 1
ATOM 807 O O . LEU A 1 106 ? -4.453 6.02 11.797 1 88.94 106 LEU A O 1
ATOM 811 N N . ARG A 1 107 ? -4.801 7.699 13.148 1 91.25 107 ARG A N 1
ATOM 812 C CA . ARG A 1 107 ? -5.527 6.84 14.078 1 91.25 107 ARG A CA 1
ATOM 813 C C . ARG A 1 107 ? -6.793 6.281 13.438 1 91.25 107 ARG A C 1
ATOM 815 O O . ARG A 1 107 ? -7.121 5.109 13.617 1 91.25 107 ARG A O 1
ATOM 822 N N . LEU A 1 108 ? -7.438 7.133 12.766 1 90.5 108 LEU A N 1
ATOM 823 C CA . LEU A 1 108 ? -8.633 6.691 12.047 1 90.5 108 LEU A CA 1
ATOM 824 C C . LEU A 1 108 ? -8.266 5.66 10.984 1 90.5 108 LEU A C 1
ATOM 826 O O . LEU A 1 108 ? -8.945 4.641 10.844 1 90.5 108 LEU A O 1
ATOM 830 N N . MET A 1 109 ? -7.211 5.934 10.289 1 86.38 109 MET A N 1
ATOM 831 C CA . MET A 1 109 ? -6.754 5.023 9.242 1 86.38 109 MET A CA 1
ATOM 832 C C . MET A 1 109 ? -6.426 3.652 9.82 1 86.38 109 MET A C 1
ATOM 834 O O . MET A 1 109 ? -6.762 2.627 9.219 1 86.38 109 MET A O 1
ATOM 838 N N . ILE A 1 110 ? -5.824 3.602 10.953 1 85.44 110 ILE A N 1
ATOM 839 C CA . ILE A 1 110 ? -5.426 2.361 11.609 1 85.44 110 ILE A CA 1
ATOM 840 C C . ILE A 1 110 ? -6.664 1.6 12.078 1 85.44 110 ILE A C 1
ATOM 842 O O . ILE A 1 110 ? -6.723 0.373 11.961 1 85.44 110 ILE A O 1
ATOM 846 N N . SER A 1 111 ? -7.625 2.328 12.484 1 87.62 111 SER A N 1
ATOM 847 C CA . SER A 1 111 ? -8.758 1.692 13.141 1 87.62 111 SER A CA 1
ATOM 848 C C . SER A 1 111 ? -9.844 1.313 12.141 1 87.62 111 SER A C 1
ATOM 850 O O . SER A 1 111 ? -10.688 0.459 12.422 1 87.62 111 SER A O 1
ATOM 852 N N . VAL A 1 112 ? -9.844 1.947 10.992 1 86.56 112 VAL A N 1
ATOM 853 C CA . VAL A 1 112 ? -10.906 1.744 10.016 1 86.56 112 VAL A CA 1
ATOM 854 C C . VAL A 1 112 ? -10.344 1.069 8.766 1 86.56 112 VAL A C 1
ATOM 856 O O . VAL A 1 112 ? -9.648 1.706 7.969 1 86.56 112 VAL A O 1
ATOM 859 N N . PRO A 1 113 ? -10.773 -0.122 8.5 1 77.44 113 PRO A N 1
ATOM 860 C CA . PRO A 1 113 ? -10.188 -0.882 7.398 1 77.44 113 PRO A CA 1
ATOM 861 C C . PRO A 1 113 ? -10.367 -0.193 6.047 1 77.44 113 PRO A C 1
ATOM 863 O O . PRO A 1 113 ? -9.445 -0.18 5.227 1 77.44 113 PRO A O 1
ATOM 866 N N . ALA A 1 114 ? -11.492 0.378 5.855 1 77.56 114 ALA A N 1
ATOM 867 C CA . ALA A 1 114 ? -11.75 1.059 4.586 1 77.56 114 ALA A CA 1
ATOM 868 C C . ALA A 1 114 ? -10.781 2.223 4.387 1 77.56 114 ALA A C 1
ATOM 870 O O . ALA A 1 114 ? -10.344 2.484 3.264 1 77.56 114 ALA A O 1
ATOM 871 N N . LEU A 1 115 ? -10.383 2.869 5.43 1 84.75 115 LEU A N 1
ATOM 872 C CA . LEU A 1 115 ? -9.461 3.996 5.359 1 84.75 115 LEU A CA 1
ATOM 873 C C . LEU A 1 115 ? -8.031 3.518 5.129 1 84.75 115 LEU A C 1
ATOM 875 O O . LEU A 1 115 ? -7.262 4.164 4.406 1 84.75 115 LEU A O 1
ATOM 879 N N . ARG A 1 116 ? -7.73 2.396 5.652 1 79.69 116 ARG A N 1
ATOM 880 C CA . ARG A 1 116 ? -6.398 1.841 5.453 1 79.69 116 ARG A CA 1
ATOM 881 C C . ARG A 1 116 ? -6.152 1.515 3.984 1 79.69 116 ARG A C 1
ATOM 883 O O . ARG A 1 116 ? -5.094 1.839 3.439 1 79.69 116 ARG A O 1
ATOM 890 N N . ALA A 1 117 ? -7.141 0.928 3.389 1 74.5 117 ALA A N 1
ATOM 891 C CA . ALA A 1 117 ? -7.047 0.586 1.972 1 74.5 117 ALA A CA 1
ATOM 892 C C . ALA A 1 117 ? -6.875 1.838 1.116 1 74.5 117 ALA A C 1
ATOM 894 O O . ALA A 1 117 ? -6.043 1.865 0.204 1 74.5 117 ALA A O 1
ATOM 895 N N . ARG A 1 118 ? -7.582 2.812 1.479 1 77.38 118 ARG A N 1
ATOM 896 C CA . ARG A 1 118 ? -7.527 4.055 0.717 1 77.38 118 ARG A CA 1
ATOM 897 C C . ARG A 1 118 ? -6.211 4.789 0.953 1 77.38 118 ARG A C 1
ATOM 899 O O . ARG A 1 118 ? -5.676 5.426 0.042 1 77.38 118 ARG A O 1
ATOM 906 N N . HIS A 1 119 ? -5.715 4.727 2.117 1 76.81 119 HIS A N 1
ATOM 907 C CA . HIS A 1 119 ? -4.426 5.336 2.422 1 76.81 119 HIS A CA 1
ATOM 908 C C . HIS A 1 119 ? -3.316 4.734 1.565 1 76.81 119 HIS A C 1
ATOM 910 O O . HIS A 1 119 ? -2.486 5.465 1.018 1 76.81 119 HIS A O 1
ATOM 916 N N . LEU A 1 120 ? -3.322 3.523 1.389 1 72.5 120 LEU A N 1
ATOM 917 C CA . LEU A 1 120 ? -2.305 2.848 0.592 1 72.5 120 LEU A CA 1
ATOM 918 C C . LEU A 1 120 ? -2.432 3.217 -0.882 1 72.5 120 LEU A C 1
ATOM 920 O O . LEU A 1 120 ? -1.426 3.389 -1.573 1 72.5 120 LEU A O 1
ATOM 924 N N . ASP A 1 121 ? -3.666 3.357 -1.334 1 74.69 121 ASP A N 1
ATOM 925 C CA . ASP A 1 121 ? -3.881 3.859 -2.688 1 74.69 121 ASP A CA 1
ATOM 926 C C . ASP A 1 121 ? -3.316 5.27 -2.848 1 74.69 121 ASP A C 1
ATOM 928 O O . ASP A 1 121 ? -2.781 5.613 -3.904 1 74.69 121 ASP A O 1
ATOM 932 N N . SER A 1 122 ? -3.414 6.031 -1.833 1 79.31 122 SER A N 1
ATOM 933 C CA . SER A 1 122 ? -2.877 7.387 -1.851 1 79.31 122 SER A CA 1
ATOM 934 C C . SER A 1 122 ? -1.356 7.379 -1.965 1 79.31 122 SER A C 1
ATOM 936 O O . SER A 1 122 ? -0.769 8.281 -2.564 1 79.31 122 SER A O 1
ATOM 938 N N . GLN A 1 123 ? -0.725 6.352 -1.415 1 81.38 123 GLN A N 1
ATOM 939 C CA . GLN A 1 123 ? 0.725 6.23 -1.531 1 81.38 123 GLN A CA 1
ATOM 940 C C . GLN A 1 123 ? 1.146 6.051 -2.986 1 81.38 123 GLN A C 1
ATOM 942 O O . GLN A 1 123 ? 2.195 6.547 -3.4 1 81.38 123 GLN A O 1
ATOM 947 N N . T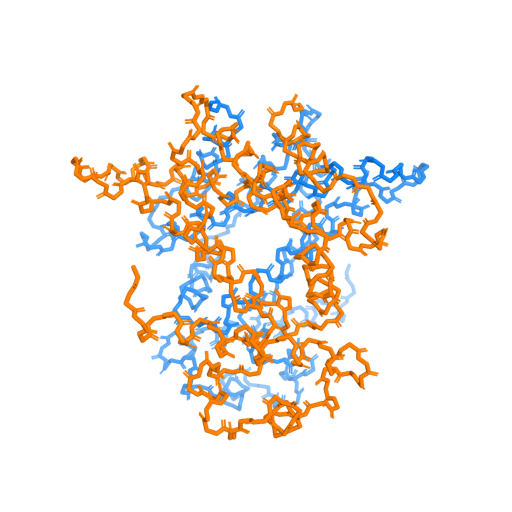YR A 1 124 ? 0.314 5.434 -3.766 1 81.38 124 TYR A N 1
ATOM 948 C CA . TYR A 1 124 ? 0.591 5.277 -5.188 1 81.38 124 TYR A CA 1
ATOM 949 C C . TYR A 1 124 ? 0.542 6.621 -5.906 1 81.38 124 TYR A C 1
ATOM 951 O O . TYR A 1 124 ? 1.385 6.906 -6.762 1 81.38 124 TYR A O 1
ATOM 959 N N . ALA A 1 125 ? -0.417 7.367 -5.469 1 82.25 125 ALA A N 1
ATOM 960 C CA . ALA A 1 125 ? -0.532 8.695 -6.055 1 82.25 125 ALA A CA 1
ATOM 961 C C . ALA A 1 125 ? 0.683 9.555 -5.715 1 82.25 125 ALA A C 1
ATOM 963 O O . ALA A 1 125 ? 1.156 10.336 -6.547 1 82.25 125 ALA A O 1
ATOM 964 N N . THR A 1 126 ? 1.107 9.406 -4.496 1 87.25 126 THR A N 1
ATOM 965 C CA . THR A 1 126 ? 2.301 10.141 -4.09 1 87.25 126 THR A CA 1
ATOM 966 C C . THR A 1 126 ? 3.512 9.695 -4.902 1 87.25 126 THR A C 1
ATOM 968 O O . THR A 1 126 ? 4.312 10.531 -5.34 1 87.25 126 THR A O 1
ATOM 971 N N . ALA A 1 127 ? 3.643 8.406 -5.113 1 89.94 127 ALA A N 1
ATOM 972 C CA . ALA A 1 127 ? 4.727 7.879 -5.938 1 89.94 127 ALA A CA 1
ATOM 973 C C . ALA A 1 127 ? 4.637 8.414 -7.363 1 89.94 127 ALA A C 1
ATOM 975 O O . ALA A 1 127 ? 5.652 8.781 -7.961 1 89.94 127 ALA A O 1
ATOM 976 N N . ASP A 1 128 ? 3.424 8.531 -7.883 1 87.69 128 ASP A N 1
ATOM 977 C CA . ASP A 1 128 ? 3.217 9.094 -9.211 1 87.69 128 ASP A CA 1
ATOM 978 C C . ASP A 1 128 ? 3.73 10.531 -9.289 1 87.69 128 ASP A C 1
ATOM 980 O O . ASP A 1 128 ? 4.359 10.922 -10.273 1 87.69 128 ASP A O 1
ATOM 984 N N . ALA A 1 129 ? 3.412 11.25 -8.266 1 87.56 129 ALA A N 1
ATOM 985 C CA . ALA A 1 129 ? 3.836 12.648 -8.219 1 87.56 129 ALA A CA 1
ATOM 986 C C . ALA A 1 129 ? 5.359 12.758 -8.188 1 87.56 129 ALA A C 1
ATOM 988 O O . ALA A 1 129 ? 5.938 13.633 -8.836 1 87.56 129 ALA A O 1
ATOM 989 N N . ILE A 1 130 ? 6 11.906 -7.453 1 90.62 130 ILE A N 1
ATOM 990 C CA . ILE A 1 130 ? 7.453 11.898 -7.352 1 90.62 130 ILE A CA 1
ATOM 991 C C . ILE A 1 130 ? 8.062 11.539 -8.703 1 90.62 130 ILE A C 1
ATOM 993 O O . ILE A 1 130 ? 9 12.195 -9.164 1 90.62 130 ILE A O 1
ATOM 997 N N . VAL A 1 131 ? 7.516 10.539 -9.352 1 91.44 131 VAL A N 1
ATOM 998 C CA . VAL A 1 131 ? 8.008 10.102 -10.656 1 91.44 131 VAL A CA 1
ATOM 999 C C . VAL A 1 131 ? 7.836 11.234 -11.672 1 91.44 131 VAL A C 1
ATOM 1001 O O . VAL A 1 131 ? 8.758 11.531 -12.438 1 91.44 131 VAL A O 1
ATOM 1004 N N . ALA A 1 132 ? 6.652 11.836 -11.633 1 88.44 132 ALA A N 1
ATOM 1005 C CA . ALA A 1 132 ? 6.383 12.938 -12.547 1 88.44 132 ALA A CA 1
ATOM 1006 C C . ALA A 1 132 ? 7.363 14.086 -12.328 1 88.44 132 ALA A C 1
ATOM 1008 O O . ALA A 1 132 ? 7.844 14.695 -13.289 1 88.44 132 ALA A O 1
ATOM 1009 N N . ALA A 1 133 ? 7.629 14.375 -11.141 1 86.56 133 ALA A N 1
ATOM 1010 C CA . ALA A 1 133 ? 8.523 15.477 -10.789 1 86.56 133 ALA A CA 1
ATOM 1011 C C . ALA A 1 133 ? 9.953 15.188 -11.227 1 86.56 133 ALA A C 1
ATOM 1013 O O . ALA A 1 133 ? 10.648 16.062 -11.734 1 86.56 133 ALA A O 1
ATOM 1014 N N . LEU A 1 134 ? 10.398 13.977 -11.062 1 88.56 134 LEU A N 1
ATOM 1015 C CA . LEU A 1 134 ? 11.797 13.633 -11.297 1 88.56 134 LEU A CA 1
ATOM 1016 C C . LEU A 1 134 ? 12.023 13.266 -12.758 1 88.56 134 LEU A C 1
ATOM 1018 O O . LEU A 1 134 ? 13.117 13.484 -13.289 1 88.56 134 LEU A O 1
ATOM 1022 N N . CYS A 1 135 ? 10.953 12.625 -13.297 1 85.94 135 CYS A N 1
ATOM 1023 C CA . CYS A 1 135 ? 11.141 12.07 -14.633 1 85.94 135 CYS A CA 1
ATOM 1024 C C . CYS A 1 135 ? 10.391 12.891 -15.672 1 85.94 135 CYS A C 1
ATOM 1026 O O . CYS A 1 135 ? 10.555 12.68 -16.875 1 85.94 135 CYS A O 1
ATOM 1028 N N . GLY A 1 136 ? 9.367 13.609 -15.297 1 73.5 136 GLY A N 1
ATOM 1029 C CA . GLY A 1 136 ? 8.484 14.297 -16.219 1 73.5 136 GLY A CA 1
ATOM 1030 C C . GLY A 1 136 ? 9.18 15.391 -17.016 1 73.5 136 GLY A C 1
ATOM 1031 O O . GLY A 1 136 ? 8.641 15.883 -18 1 73.5 136 GLY A O 1
ATOM 1032 N N . SER A 1 137 ? 10.094 16 -16.484 1 64.69 137 SER A N 1
ATOM 1033 C CA . SER A 1 137 ? 10.688 17.062 -17.297 1 64.69 137 SER A CA 1
ATOM 1034 C C . SER A 1 137 ? 11.5 16.484 -18.453 1 64.69 137 SER A C 1
ATOM 1036 O O . SER A 1 137 ? 12.195 15.484 -18.281 1 64.69 137 SER A O 1
ATOM 1038 N N . PRO A 1 138 ? 11.227 17 -19.703 1 60.06 138 PRO A N 1
ATOM 1039 C CA . PRO A 1 138 ? 12.062 16.609 -20.844 1 60.06 138 PRO A CA 1
ATOM 1040 C C . PRO A 1 138 ? 13.547 16.531 -20.469 1 60.06 138 PRO A C 1
ATOM 1042 O O . PRO A 1 138 ? 14.008 17.25 -19.594 1 60.06 138 PRO A O 1
ATOM 1045 N N . PRO A 1 139 ? 14.32 15.492 -21.297 1 58.47 139 PRO A N 1
ATOM 1046 C CA . PRO A 1 139 ? 13.992 14.406 -22.234 1 58.47 139 PRO A CA 1
ATOM 1047 C C . PRO A 1 139 ? 13.227 13.266 -21.562 1 58.47 139 PRO A C 1
ATOM 1049 O O . PRO A 1 139 ? 13.289 13.102 -20.344 1 58.47 139 PRO A O 1
ATOM 1052 N N . SER A 1 140 ? 12.312 12.625 -22.141 1 62.31 140 SER A N 1
ATOM 1053 C CA . SER A 1 140 ? 11.469 11.523 -21.719 1 62.31 140 SER A CA 1
ATOM 1054 C C . SER A 1 140 ? 12.258 10.516 -20.891 1 62.31 140 SER A C 1
ATOM 1056 O O . SER A 1 140 ? 13.32 10.047 -21.312 1 62.31 140 SER A O 1
ATOM 1058 N N . PRO A 1 141 ? 12.016 10.445 -19.656 1 68.69 141 PRO A N 1
ATOM 1059 C CA . PRO A 1 141 ? 12.758 9.422 -18.906 1 68.69 141 PRO A CA 1
ATOM 1060 C C . PRO A 1 141 ? 12.672 8.047 -19.562 1 68.69 141 PRO A C 1
ATOM 1062 O O . PRO A 1 141 ? 11.68 7.734 -20.234 1 68.69 141 PRO A O 1
ATOM 1065 N N . SER A 1 142 ? 13.875 7.402 -19.578 1 84.81 142 SER A N 1
ATOM 1066 C CA . SER A 1 142 ? 13.844 6.016 -20.031 1 84.81 142 SER A CA 1
ATOM 1067 C C . SER A 1 142 ? 12.922 5.172 -19.156 1 84.81 142 SER A C 1
ATOM 1069 O O . SER A 1 142 ? 12.711 5.484 -17.984 1 84.81 142 SER A O 1
ATOM 1071 N N . PRO A 1 143 ? 12.219 4.25 -19.75 1 84.44 143 PRO A N 1
ATOM 1072 C CA . PRO A 1 143 ? 11.359 3.334 -19 1 84.44 143 PRO A CA 1
ATOM 1073 C C . PRO A 1 143 ? 12.07 2.701 -17.812 1 84.44 143 PRO A C 1
ATOM 1075 O O . PRO A 1 143 ? 11.445 2.469 -16.766 1 84.44 143 PRO A O 1
ATOM 1078 N N . VAL A 1 144 ? 13.375 2.58 -18.031 1 87.38 144 VAL A N 1
ATOM 1079 C CA . VAL A 1 144 ? 14.164 1.962 -16.969 1 87.38 144 VAL A CA 1
ATOM 1080 C C . VAL A 1 144 ? 14.312 2.936 -15.797 1 87.38 144 VAL A C 1
ATOM 1082 O O . VAL A 1 144 ? 14.188 2.543 -14.633 1 87.38 144 VAL A O 1
ATOM 1085 N N . GLU A 1 145 ? 14.547 4.18 -16.078 1 89.38 145 GLU A N 1
ATOM 1086 C CA . GLU A 1 145 ? 14.688 5.199 -15.039 1 89.38 145 GLU A CA 1
ATOM 1087 C C . GLU A 1 145 ? 13.375 5.391 -14.281 1 89.38 145 GLU A C 1
ATOM 1089 O O . GLU A 1 145 ? 13.375 5.496 -13.055 1 89.38 145 GLU A O 1
ATOM 1094 N N . GLU A 1 146 ? 12.305 5.434 -14.977 1 91.69 146 GLU A N 1
ATOM 1095 C CA . GLU A 1 146 ? 11 5.582 -14.352 1 91.69 146 GLU A CA 1
ATOM 1096 C C . GLU A 1 146 ? 10.703 4.414 -13.414 1 91.69 146 GLU A C 1
ATOM 1098 O O . GLU A 1 146 ? 10.156 4.605 -12.328 1 91.69 146 GLU A O 1
ATOM 1103 N N . PHE A 1 147 ? 11.094 3.281 -13.891 1 92.88 147 PHE A N 1
ATOM 1104 C CA . PHE A 1 147 ? 10.914 2.068 -13.102 1 92.88 147 PHE A CA 1
ATOM 1105 C C . PHE A 1 147 ? 11.703 2.15 -11.797 1 92.88 147 PHE A C 1
ATOM 1107 O O . PHE A 1 147 ? 11.164 1.861 -10.727 1 92.88 147 PHE A O 1
ATOM 1114 N N . GLN A 1 148 ? 12.914 2.609 -11.914 1 92.94 148 GLN A N 1
ATOM 1115 C CA . GLN A 1 148 ? 13.781 2.695 -10.742 1 92.94 148 GLN A CA 1
ATOM 1116 C C . GLN A 1 148 ? 13.289 3.756 -9.766 1 92.94 148 GLN A C 1
ATOM 1118 O O . GLN A 1 148 ? 13.297 3.541 -8.555 1 92.94 148 GLN A O 1
ATOM 1123 N N . VAL A 1 149 ? 12.828 4.832 -10.305 1 93.62 149 VAL A N 1
ATOM 1124 C CA . VAL A 1 149 ? 12.328 5.918 -9.469 1 93.62 149 VAL A CA 1
ATOM 1125 C C . VAL A 1 149 ? 11.062 5.465 -8.734 1 93.62 149 VAL A C 1
ATOM 1127 O O . VAL A 1 149 ? 10.922 5.676 -7.531 1 93.62 149 VAL A O 1
ATOM 1130 N N . ARG A 1 150 ? 10.211 4.805 -9.453 1 94.12 150 ARG A N 1
ATOM 1131 C CA . ARG A 1 150 ? 8.961 4.34 -8.867 1 94.12 150 ARG A CA 1
ATOM 1132 C C . ARG A 1 150 ? 9.211 3.305 -7.777 1 94.12 150 ARG A C 1
ATOM 1134 O O . ARG A 1 150 ? 8.625 3.373 -6.695 1 94.12 150 ARG A O 1
ATOM 1141 N N . ALA A 1 151 ? 10.07 2.365 -8.086 1 94.88 151 ALA A N 1
ATOM 1142 C CA . ALA A 1 151 ? 10.398 1.335 -7.102 1 94.88 151 ALA A CA 1
ATOM 1143 C C . ALA A 1 151 ? 10.984 1.949 -5.832 1 94.88 151 ALA A C 1
ATOM 1145 O O . ALA A 1 151 ? 10.602 1.582 -4.723 1 94.88 151 ALA A O 1
ATOM 1146 N N . THR A 1 152 ? 11.875 2.893 -6.012 1 94.81 152 THR A N 1
ATOM 1147 C CA . THR A 1 152 ? 12.508 3.543 -4.871 1 94.81 152 THR A CA 1
ATOM 1148 C C . THR A 1 152 ? 11.492 4.34 -4.066 1 94.81 152 THR A C 1
ATOM 1150 O O . THR A 1 152 ? 11.484 4.281 -2.834 1 94.81 152 THR A O 1
ATOM 1153 N N . ALA A 1 153 ? 10.648 5.051 -4.781 1 94.06 153 ALA A N 1
ATOM 1154 C CA . ALA A 1 153 ? 9.609 5.84 -4.117 1 94.06 153 ALA A CA 1
ATOM 1155 C C . ALA A 1 153 ? 8.695 4.945 -3.283 1 94.06 153 ALA A C 1
ATOM 1157 O O . ALA A 1 153 ? 8.43 5.238 -2.115 1 94.06 153 ALA A O 1
ATOM 1158 N N . MET A 1 154 ? 8.281 3.875 -3.885 1 93 154 MET A N 1
ATOM 1159 C CA . MET A 1 154 ? 7.371 2.971 -3.195 1 93 154 MET A CA 1
ATOM 1160 C C . MET A 1 154 ? 8.047 2.326 -1.99 1 93 154 MET A C 1
ATOM 1162 O O . MET A 1 154 ? 7.418 2.131 -0.95 1 93 154 MET A O 1
ATOM 1166 N N . ALA A 1 155 ? 9.266 1.979 -2.133 1 94.38 155 ALA A N 1
ATOM 1167 C CA . ALA A 1 155 ? 10.008 1.423 -1.004 1 94.38 155 ALA A CA 1
ATOM 1168 C C . ALA A 1 155 ? 10.094 2.426 0.143 1 94.38 155 ALA A C 1
ATOM 1170 O O . ALA A 1 155 ? 9.82 2.084 1.296 1 94.38 155 ALA A O 1
ATOM 1171 N N . CYS A 1 156 ? 10.43 3.658 -0.149 1 94.19 156 CYS A N 1
ATOM 1172 C CA . CYS A 1 156 ? 10.555 4.699 0.862 1 94.19 156 CYS A CA 1
ATOM 1173 C C . CYS A 1 156 ? 9.219 4.973 1.535 1 94.19 156 CYS A C 1
ATOM 1175 O O . CYS A 1 156 ? 9.141 5.086 2.76 1 94.19 156 CYS A O 1
ATOM 1177 N N . LEU A 1 157 ? 8.211 5.043 0.72 1 92.12 157 LEU A N 1
ATOM 1178 C CA . LEU A 1 157 ? 6.879 5.312 1.252 1 92.12 157 LEU A CA 1
ATOM 1179 C C . LEU A 1 157 ? 6.398 4.156 2.123 1 92.12 157 LEU A C 1
ATOM 1181 O O . LEU A 1 157 ? 5.734 4.371 3.139 1 92.12 157 LEU A O 1
ATOM 1185 N N . GLY A 1 158 ? 6.711 2.945 1.695 1 91.56 158 GLY A N 1
ATOM 1186 C CA . GLY A 1 158 ? 6.387 1.793 2.521 1 91.56 158 GLY A CA 1
ATOM 1187 C C . GLY A 1 158 ? 7.051 1.832 3.885 1 91.56 158 GLY A C 1
ATOM 1188 O O . GLY A 1 158 ? 6.406 1.562 4.902 1 91.56 158 GLY A O 1
ATOM 1189 N N . ALA A 1 159 ? 8.312 2.146 3.877 1 93.12 159 ALA A N 1
ATOM 1190 C CA . ALA A 1 159 ? 9.031 2.266 5.141 1 93.12 159 ALA A CA 1
ATOM 1191 C C . ALA A 1 159 ? 8.477 3.414 5.98 1 93.12 159 ALA A C 1
ATOM 1193 O O . ALA A 1 159 ? 8.289 3.271 7.191 1 93.12 159 ALA A O 1
ATOM 1194 N N . ALA A 1 160 ? 8.227 4.523 5.344 1 92.38 160 ALA A N 1
ATOM 1195 C CA . ALA A 1 160 ? 7.691 5.691 6.035 1 92.38 160 ALA A CA 1
ATOM 1196 C C . ALA A 1 160 ? 6.328 5.387 6.648 1 92.38 160 ALA A C 1
ATOM 1198 O O . ALA A 1 160 ? 5.992 5.898 7.719 1 92.38 160 ALA A O 1
ATOM 1199 N N . HIS A 1 161 ? 5.555 4.633 5.984 1 90.62 161 HIS A N 1
ATOM 1200 C CA . HIS A 1 161 ? 4.254 4.23 6.508 1 90.62 161 HIS A CA 1
ATOM 1201 C C . HIS A 1 161 ? 4.395 3.525 7.852 1 90.62 161 HIS A C 1
ATOM 1203 O O . HIS A 1 161 ? 3.594 3.748 8.758 1 90.62 161 HIS A O 1
ATOM 1209 N N . VAL A 1 162 ? 5.336 2.674 7.957 1 92.31 162 VAL A N 1
ATOM 1210 C CA . VAL A 1 162 ? 5.574 1.969 9.211 1 92.31 162 VAL A CA 1
ATOM 1211 C C . VAL A 1 162 ? 5.895 2.973 10.32 1 92.31 162 VAL A C 1
ATOM 1213 O O . VAL A 1 162 ? 5.418 2.836 11.445 1 92.31 162 VAL A O 1
ATOM 1216 N N . ALA A 1 163 ? 6.688 3.979 10 1 93.69 163 ALA A N 1
ATOM 1217 C CA . ALA A 1 163 ? 7.023 5.035 10.953 1 93.69 163 ALA A CA 1
ATOM 1218 C C . ALA A 1 163 ? 5.777 5.812 11.367 1 93.69 163 ALA A C 1
ATOM 1220 O O . ALA A 1 163 ? 5.598 6.125 12.547 1 93.69 163 ALA A O 1
ATOM 1221 N N . LEU A 1 164 ? 4.926 6.121 10.406 1 91.38 164 LEU A N 1
ATOM 1222 C CA . LEU A 1 164 ? 3.691 6.844 10.68 1 91.38 164 LEU A CA 1
ATOM 1223 C C . LEU A 1 164 ? 2.797 6.055 11.633 1 91.38 164 LEU A C 1
ATOM 1225 O O . LEU A 1 164 ? 2.254 6.617 12.586 1 91.38 164 LEU A O 1
ATOM 1229 N N . VAL A 1 165 ? 2.664 4.812 11.414 1 90.81 165 VAL A N 1
ATOM 1230 C CA . VAL A 1 165 ? 1.823 3.951 12.234 1 90.81 165 VAL A CA 1
ATOM 1231 C C . VAL A 1 165 ? 2.391 3.877 13.648 1 90.81 165 VAL A C 1
ATOM 1233 O O . VAL A 1 165 ? 1.654 4.016 14.625 1 90.81 165 VAL A O 1
ATOM 1236 N N . ARG A 1 166 ? 3.695 3.662 13.711 1 92.75 166 ARG A N 1
ATOM 1237 C CA . ARG A 1 166 ? 4.332 3.615 15.023 1 92.75 166 ARG A CA 1
ATOM 1238 C C . ARG A 1 166 ? 4.121 4.922 15.781 1 92.75 166 ARG A C 1
ATOM 1240 O O . ARG A 1 166 ? 3.824 4.914 16.969 1 92.75 166 ARG A O 1
ATOM 1247 N N . TRP A 1 167 ? 4.281 6.004 15.109 1 94.44 167 TRP A N 1
ATOM 1248 C CA . TRP A 1 167 ? 4.082 7.32 15.703 1 94.44 167 TRP A CA 1
ATOM 1249 C C . TRP A 1 167 ? 2.66 7.473 16.234 1 94.44 167 TRP A C 1
ATOM 1251 O O . TRP A 1 167 ? 2.455 7.957 17.344 1 94.44 167 TRP A O 1
ATOM 1261 N N . ALA A 1 168 ? 1.719 7.027 15.5 1 92.25 168 ALA A N 1
ATOM 1262 C CA . ALA A 1 168 ? 0.318 7.109 15.906 1 92.25 168 ALA A CA 1
ATOM 1263 C C . ALA A 1 168 ? 0.04 6.203 17.109 1 92.25 168 ALA A C 1
ATOM 1265 O O . ALA A 1 168 ? -0.729 6.562 18 1 92.25 168 ALA A O 1
ATOM 1266 N N . GLU A 1 169 ? 0.66 5.055 17.078 1 90.06 169 GLU A N 1
ATOM 1267 C CA . GLU A 1 169 ? 0.451 4.086 18.156 1 90.06 169 GLU A CA 1
ATOM 1268 C C . GLU A 1 169 ? 1.044 4.586 19.469 1 90.06 169 GLU A C 1
ATOM 1270 O O . GLU A 1 169 ? 0.626 4.16 20.547 1 90.06 169 GLU A O 1
ATOM 1275 N N . THR A 1 170 ? 1.992 5.449 19.359 1 89.5 170 THR A N 1
ATOM 1276 C CA . THR A 1 170 ? 2.576 6.039 20.562 1 89.5 170 THR A CA 1
ATOM 1277 C C . THR A 1 170 ? 1.967 7.41 20.828 1 89.5 170 THR A C 1
ATOM 1279 O O . THR A 1 170 ? 2.611 8.273 21.438 1 89.5 170 THR A O 1
ATOM 1282 N N . ASP A 1 171 ? 0.869 7.695 20.297 1 90.81 171 ASP A N 1
ATOM 1283 C CA . ASP A 1 171 ? 0.049 8.883 20.531 1 90.81 171 ASP A CA 1
ATOM 1284 C C . ASP A 1 171 ? 0.79 10.148 20.109 1 90.81 171 ASP A C 1
ATOM 1286 O O . ASP A 1 171 ? 0.665 11.188 20.766 1 90.81 171 ASP A O 1
ATOM 1290 N N . GLY A 1 172 ? 1.595 9.906 19.141 1 90.38 172 GLY A N 1
ATOM 1291 C CA . GLY A 1 172 ? 2.293 11.062 18.609 1 90.38 172 GLY A CA 1
ATOM 1292 C C . GLY A 1 172 ? 3.422 11.547 19.5 1 90.38 172 GLY A C 1
ATOM 1293 O O . GLY A 1 172 ? 3.875 12.688 19.375 1 90.38 172 GLY A O 1
ATOM 1294 N N . GLU A 1 173 ? 3.715 10.516 20.391 1 84.56 173 GLU A N 1
ATOM 1295 C CA . GLU A 1 173 ? 4.824 10.852 21.281 1 84.56 173 GLU A CA 1
ATOM 1296 C C . GLU A 1 173 ? 6.168 10.656 20.578 1 84.56 173 GLU A C 1
ATOM 1298 O O . GLU A 1 173 ? 6.336 9.727 19.797 1 84.56 173 GLU A O 1
ATOM 1303 N N . GLY A 1 174 ? 6.949 11.711 20.375 1 84.12 174 GLY A N 1
ATOM 1304 C CA . GLY A 1 174 ? 8.273 11.617 19.781 1 84.12 174 GLY A CA 1
ATOM 1305 C C . GLY A 1 174 ? 8.43 12.438 18.516 1 84.12 174 GLY A C 1
ATOM 1306 O O . GLY A 1 174 ? 7.516 13.164 18.125 1 84.12 174 GLY A O 1
ATOM 1307 N N . ASP A 1 175 ? 9.523 12.203 17.953 1 90.94 175 ASP A N 1
ATOM 1308 C CA . ASP A 1 175 ? 9.906 12.938 16.75 1 90.94 175 ASP A CA 1
ATOM 1309 C C . ASP A 1 175 ? 9.594 12.125 15.492 1 90.94 175 ASP A C 1
ATOM 1311 O O . ASP A 1 175 ? 10.328 11.203 15.141 1 90.94 175 ASP A O 1
ATOM 1315 N N . LEU A 1 176 ? 8.453 12.508 14.828 1 92.19 176 LEU A N 1
ATOM 1316 C CA . LEU A 1 176 ? 8.023 11.773 13.641 1 92.19 176 LEU A CA 1
ATOM 1317 C C . LEU A 1 176 ? 9.125 11.758 12.586 1 92.19 176 LEU A C 1
ATOM 1319 O O . LEU A 1 176 ? 9.391 10.719 11.977 1 92.19 176 LEU A O 1
ATOM 1323 N N . ALA A 1 177 ? 9.734 12.898 12.398 1 93.19 177 ALA A N 1
ATOM 1324 C CA . ALA A 1 177 ? 10.828 12.969 11.43 1 93.19 177 ALA A CA 1
ATOM 1325 C C . ALA A 1 177 ? 11.945 12 11.789 1 93.19 177 ALA A C 1
ATOM 1327 O O . ALA A 1 177 ? 12.5 11.336 10.906 1 93.19 177 ALA A O 1
ATOM 1328 N N . GLY A 1 178 ? 12.281 11.914 13.039 1 93.56 178 GLY A N 1
ATOM 1329 C CA . GLY A 1 178 ? 13.273 10.969 13.516 1 93.56 178 GLY A CA 1
ATOM 1330 C C . GLY A 1 178 ? 12.891 9.523 13.258 1 93.56 178 GLY A C 1
ATOM 1331 O O . GLY A 1 178 ? 13.734 8.703 12.875 1 93.56 178 GLY A O 1
ATOM 1332 N N . LEU A 1 179 ? 11.617 9.18 13.469 1 93.38 179 LEU A N 1
ATOM 1333 C CA . LEU A 1 179 ? 11.117 7.828 13.227 1 93.38 179 LEU A CA 1
ATOM 1334 C C . LEU A 1 179 ? 11.203 7.48 11.742 1 93.38 179 LEU A C 1
ATOM 1336 O O . LEU A 1 179 ? 11.547 6.352 11.383 1 93.38 179 LEU A O 1
ATOM 1340 N N . ILE A 1 180 ? 10.898 8.414 10.898 1 93.88 180 ILE A N 1
ATOM 1341 C CA . ILE A 1 180 ? 10.984 8.203 9.453 1 93.88 180 ILE A CA 1
ATOM 1342 C C . ILE A 1 180 ? 12.438 7.949 9.062 1 93.88 180 ILE A C 1
ATOM 1344 O O . ILE A 1 180 ? 12.734 7.016 8.312 1 93.88 180 ILE A O 1
ATOM 1348 N N . ARG A 1 181 ? 13.328 8.719 9.617 1 93.06 181 ARG A N 1
ATOM 1349 C CA . ARG A 1 181 ? 14.75 8.531 9.344 1 93.06 181 ARG A CA 1
ATOM 1350 C C . ARG A 1 181 ? 15.219 7.16 9.805 1 93.06 181 ARG A C 1
ATOM 1352 O O . ARG A 1 181 ? 16 6.496 9.117 1 93.06 181 ARG A O 1
ATOM 1359 N N . GLU A 1 182 ? 14.758 6.832 10.93 1 91.69 182 GLU A N 1
ATOM 1360 C CA . GLU A 1 182 ? 15.125 5.527 11.477 1 91.69 182 GLU A CA 1
ATOM 1361 C C . GLU A 1 182 ? 14.617 4.395 10.586 1 91.69 182 GLU A C 1
ATOM 1363 O O . GLU A 1 182 ? 15.344 3.436 10.312 1 91.69 182 GLU A O 1
ATOM 1368 N N . ALA A 1 183 ? 13.375 4.461 10.148 1 93.38 183 ALA A N 1
ATOM 1369 C CA . ALA A 1 183 ? 12.797 3.453 9.266 1 93.38 183 ALA A CA 1
ATOM 1370 C C . ALA A 1 183 ? 13.594 3.328 7.973 1 93.38 183 ALA A C 1
ATOM 1372 O O . ALA A 1 183 ? 13.938 2.221 7.555 1 93.38 183 ALA A O 1
ATOM 1373 N N . LEU A 1 184 ? 13.945 4.438 7.406 1 91.62 184 LEU A N 1
ATOM 1374 C CA . LEU A 1 184 ? 14.656 4.438 6.129 1 91.62 184 LEU A CA 1
ATOM 1375 C C . LEU A 1 184 ? 16.094 3.945 6.301 1 91.62 184 LEU A C 1
ATOM 1377 O O . LEU A 1 184 ? 16.609 3.242 5.438 1 91.62 184 LEU A O 1
ATOM 1381 N N . ARG A 1 185 ? 16.688 4.297 7.41 1 86.75 185 ARG A N 1
ATOM 1382 C CA . ARG A 1 185 ? 18.047 3.826 7.699 1 86.75 185 ARG A CA 1
ATOM 1383 C C . ARG A 1 185 ? 18.078 2.309 7.852 1 86.75 185 ARG A C 1
ATOM 1385 O O . ARG A 1 185 ? 19.016 1.652 7.395 1 86.75 185 ARG A O 1
ATOM 1392 N N . SER A 1 186 ? 17.062 1.787 8.477 1 83.12 186 SER A N 1
ATOM 1393 C CA . SER A 1 186 ? 17 0.343 8.664 1 83.12 186 SER A CA 1
ATOM 1394 C C . SER A 1 186 ? 16.891 -0.39 7.332 1 83.12 186 SER A C 1
ATOM 1396 O O . SER A 1 186 ? 17.391 -1.513 7.199 1 83.12 186 SER A O 1
ATOM 1398 N N . VAL A 1 187 ? 16.266 0.204 6.383 1 83.5 187 VAL A N 1
ATOM 1399 C CA . VAL A 1 187 ? 16.016 -0.396 5.074 1 83.5 187 VAL A CA 1
ATOM 1400 C C . VAL A 1 187 ? 17.25 -0.234 4.191 1 83.5 187 VAL A C 1
ATOM 1402 O O . VAL A 1 187 ? 17.656 -1.171 3.5 1 83.5 187 VAL A O 1
ATOM 1405 N N . PHE A 1 188 ? 17.875 0.891 4.234 1 80 188 PHE A N 1
ATOM 1406 C CA . PHE A 1 188 ? 18.844 1.229 3.193 1 80 188 PHE A CA 1
ATOM 1407 C C . PHE A 1 188 ? 20.266 1.145 3.729 1 80 188 PHE A C 1
ATOM 1409 O O . PHE A 1 188 ? 21.219 1.092 2.953 1 80 188 PHE A O 1
ATOM 1416 N N . ASP A 1 189 ? 20.438 1.277 4.949 1 67.69 189 ASP A N 1
ATOM 1417 C CA . ASP A 1 189 ? 21.781 1.231 5.508 1 67.69 189 ASP A CA 1
ATOM 1418 C C . ASP A 1 189 ? 22.016 -0.074 6.266 1 67.69 189 ASP A C 1
ATOM 1420 O O . ASP A 1 189 ? 23.078 -0.264 6.871 1 67.69 189 ASP A O 1
ATOM 1424 N N . GLY A 1 190 ? 21.016 -0.949 6.348 1 56.03 190 GLY A N 1
ATOM 1425 C CA . GLY A 1 190 ? 21.25 -2.127 7.168 1 56.03 190 GLY A CA 1
ATOM 1426 C C . GLY A 1 190 ? 22.062 -3.191 6.453 1 56.03 190 GLY A C 1
ATOM 1427 O O . GLY A 1 190 ? 22.203 -3.156 5.227 1 56.03 190 GLY A O 1
ATOM 1428 N N . MET B 1 1 ? -1.304 -32.281 6.043 1 62.28 1 MET B N 1
ATOM 1429 C CA . MET B 1 1 ? -2.58 -31.672 5.656 1 62.28 1 MET B CA 1
ATOM 1430 C C . MET B 1 1 ? -3.688 -32.719 5.641 1 62.28 1 MET B C 1
ATOM 1432 O O . MET B 1 1 ? -3.535 -33.781 5.035 1 62.28 1 MET B O 1
ATOM 1436 N N . ASN B 1 2 ? -4.73 -32.531 6.414 1 82 2 ASN B N 1
ATOM 1437 C CA . ASN B 1 2 ? -5.832 -33.469 6.461 1 82 2 ASN B CA 1
ATOM 1438 C C . ASN B 1 2 ? -6.707 -33.375 5.215 1 82 2 ASN B C 1
ATOM 1440 O O . ASN B 1 2 ? -6.539 -32.469 4.398 1 82 2 ASN B O 1
ATOM 1444 N N . LEU B 1 3 ? -7.344 -34.406 4.914 1 82.69 3 LEU B N 1
ATOM 1445 C CA . LEU B 1 3 ? -8.18 -34.531 3.721 1 82.69 3 LEU B CA 1
ATOM 1446 C C . LEU B 1 3 ? -9.117 -33.344 3.588 1 82.69 3 LEU B C 1
ATOM 1448 O O . LEU B 1 3 ? -9.328 -32.844 2.482 1 82.69 3 LEU B O 1
ATOM 1452 N N . ARG B 1 4 ? -9.602 -32.969 4.727 1 83.25 4 ARG B N 1
ATOM 1453 C CA . ARG B 1 4 ? -10.547 -31.859 4.719 1 83.25 4 ARG B CA 1
ATOM 1454 C C . ARG B 1 4 ? -9.875 -30.562 4.254 1 83.25 4 ARG B C 1
ATOM 1456 O O . ARG B 1 4 ? -10.453 -29.797 3.488 1 83.25 4 ARG B O 1
ATOM 1463 N N . ASP B 1 5 ? -8.648 -30.391 4.684 1 80.44 5 ASP B N 1
ATOM 1464 C CA . ASP B 1 5 ? -7.887 -29.203 4.305 1 80.44 5 ASP B CA 1
ATOM 1465 C C . ASP B 1 5 ? -7.551 -29.219 2.814 1 80.44 5 ASP B C 1
ATOM 1467 O O . ASP B 1 5 ? -7.594 -28.188 2.152 1 80.44 5 ASP B O 1
ATOM 1471 N N . ARG B 1 6 ? -7.32 -30.359 2.418 1 81.31 6 ARG B N 1
ATOM 1472 C CA . ARG B 1 6 ? -6.992 -30.516 1.005 1 81.31 6 ARG B CA 1
ATOM 1473 C C . ARG B 1 6 ? -8.203 -30.219 0.125 1 81.31 6 ARG B C 1
ATOM 1475 O O . ARG B 1 6 ? -8.094 -29.531 -0.893 1 81.31 6 ARG B O 1
ATOM 1482 N N . GLN B 1 7 ? -9.258 -30.766 0.521 1 84.44 7 GLN B N 1
ATOM 1483 C CA . GLN B 1 7 ? -10.484 -30.578 -0.237 1 84.44 7 GLN B CA 1
ATOM 1484 C C . GLN B 1 7 ? -10.891 -29.094 -0.251 1 84.44 7 GLN B C 1
ATOM 1486 O O . GLN B 1 7 ? -11.359 -28.594 -1.271 1 84.44 7 GLN B O 1
ATOM 1491 N N . ARG B 1 8 ? -10.719 -28.5 0.871 1 84.75 8 ARG B N 1
ATOM 1492 C CA . ARG B 1 8 ? -11.016 -27.062 0.966 1 84.75 8 ARG B CA 1
ATOM 1493 C C . ARG B 1 8 ? -10.125 -26.25 0.031 1 84.75 8 ARG B C 1
ATOM 1495 O O . ARG B 1 8 ? -10.602 -25.344 -0.646 1 84.75 8 ARG B O 1
ATOM 1502 N N . ALA B 1 9 ? -8.945 -26.656 0.01 1 82.5 9 ALA B N 1
ATOM 1503 C CA . ALA B 1 9 ? -7.992 -25.953 -0.854 1 82.5 9 ALA B CA 1
ATOM 1504 C C . ALA B 1 9 ? -8.336 -26.172 -2.326 1 82.5 9 ALA B C 1
ATOM 1506 O O . ALA B 1 9 ? -8.219 -25.25 -3.135 1 82.5 9 ALA B O 1
ATOM 1507 N N . GLU B 1 10 ? -8.742 -27.312 -2.617 1 86.75 10 GLU B N 1
ATOM 1508 C CA . GLU B 1 10 ? -9.109 -27.625 -3.994 1 86.75 10 GLU B CA 1
ATOM 1509 C C . GLU B 1 10 ? -10.344 -26.844 -4.43 1 86.75 10 GLU B C 1
ATOM 1511 O O . GLU B 1 10 ? -10.391 -26.328 -5.551 1 86.75 10 GLU B O 1
ATOM 1516 N N . THR B 1 11 ? -11.305 -26.797 -3.549 1 90.25 11 THR B N 1
ATOM 1517 C CA . THR B 1 11 ? -12.516 -26.031 -3.848 1 90.25 11 THR B CA 1
ATOM 1518 C C . THR B 1 11 ? -12.195 -24.547 -4.023 1 90.25 11 THR B C 1
ATOM 1520 O O . THR B 1 11 ? -12.711 -23.906 -4.938 1 90.25 11 THR B O 1
ATOM 1523 N N . ARG B 1 12 ? -11.398 -24.094 -3.184 1 89.06 12 ARG B N 1
ATOM 1524 C CA . ARG B 1 12 ? -11 -22.703 -3.258 1 89.06 12 ARG B CA 1
ATOM 1525 C C . ARG B 1 12 ? -10.328 -22.391 -4.59 1 89.06 12 ARG B C 1
ATOM 1527 O O . ARG B 1 12 ? -10.641 -21.391 -5.234 1 89.06 12 ARG B O 1
ATOM 1534 N N . LEU B 1 13 ? -9.453 -23.266 -4.938 1 86.88 13 LEU B N 1
ATOM 1535 C CA . LEU B 1 13 ? -8.734 -23.062 -6.195 1 86.88 13 LEU B CA 1
ATOM 1536 C C . LEU B 1 13 ? -9.695 -23.141 -7.383 1 86.88 13 LEU B C 1
ATOM 1538 O O . LEU B 1 13 ? -9.578 -22.359 -8.328 1 86.88 13 LEU B O 1
ATOM 1542 N N . LEU B 1 14 ? -10.555 -24.062 -7.312 1 91.25 14 LEU B N 1
ATOM 1543 C CA . LEU B 1 14 ? -11.539 -24.25 -8.375 1 91.25 14 LEU B CA 1
ATOM 1544 C C . LEU B 1 14 ? -12.398 -22.984 -8.531 1 91.25 14 LEU B C 1
ATOM 1546 O O . LEU B 1 14 ? -12.562 -22.484 -9.641 1 91.25 14 LEU B O 1
ATOM 1550 N N . VAL B 1 15 ? -12.883 -22.516 -7.453 1 94.25 15 VAL B N 1
ATOM 1551 C CA . VAL B 1 15 ? -13.766 -21.359 -7.457 1 94.25 15 VAL B CA 1
ATOM 1552 C C . VAL B 1 15 ? -12.992 -20.125 -7.949 1 94.25 15 VAL B C 1
ATOM 1554 O O . VAL B 1 15 ? -13.477 -19.391 -8.812 1 94.25 15 VAL B O 1
ATOM 1557 N N . GLN B 1 16 ? -11.875 -19.969 -7.418 1 92.44 16 GLN B N 1
ATOM 1558 C CA . GLN B 1 16 ? -11.078 -18.812 -7.777 1 92.44 16 GLN B CA 1
ATOM 1559 C C . GLN B 1 16 ? -10.703 -18.828 -9.258 1 92.44 16 GLN B C 1
ATOM 1561 O O . GLN B 1 16 ? -10.719 -17.797 -9.922 1 92.44 16 GLN B O 1
ATOM 1566 N N . THR B 1 17 ? -10.383 -19.984 -9.805 1 91.69 17 THR B N 1
ATOM 1567 C CA . THR B 1 17 ? -10.023 -20.125 -11.211 1 91.69 17 THR B CA 1
ATOM 1568 C C . THR B 1 17 ? -11.18 -19.703 -12.117 1 91.69 17 THR B C 1
ATOM 1570 O O . THR B 1 17 ? -10.977 -18.938 -13.07 1 91.69 17 THR B O 1
ATOM 1573 N N . HIS B 1 18 ? -12.344 -20.094 -11.789 1 95 18 HIS B N 1
ATOM 1574 C CA . HIS B 1 18 ? -13.516 -19.719 -12.57 1 95 18 HIS B CA 1
ATOM 1575 C C . HIS B 1 18 ? -13.836 -18.234 -12.414 1 95 18 HIS B C 1
ATOM 1577 O O . HIS B 1 18 ? -14.234 -17.578 -13.383 1 95 18 HIS B O 1
ATOM 1583 N N . ALA B 1 19 ? -13.664 -17.781 -11.234 1 95.5 19 ALA B N 1
ATOM 1584 C CA . ALA B 1 19 ? -13.906 -16.359 -10.992 1 95.5 19 ALA B CA 1
ATOM 1585 C C . ALA B 1 19 ? -12.992 -15.484 -11.852 1 95.5 19 ALA B C 1
ATOM 1587 O O . ALA B 1 19 ? -13.461 -14.594 -12.562 1 95.5 19 ALA B O 1
ATOM 1588 N N . ILE B 1 20 ? -11.734 -15.781 -11.781 1 93.19 20 ILE B N 1
ATOM 1589 C CA . ILE B 1 20 ? -10.75 -15 -12.523 1 93.19 20 ILE B CA 1
ATOM 1590 C C . ILE B 1 20 ? -11.039 -15.07 -14.016 1 93.19 20 ILE B C 1
ATOM 1592 O O . ILE B 1 20 ? -10.977 -14.062 -14.719 1 93.19 20 ILE B O 1
ATOM 1596 N N . ARG B 1 21 ? -11.398 -16.219 -14.477 1 94.12 21 ARG B N 1
ATOM 1597 C CA . ARG B 1 21 ? -11.742 -16.375 -15.883 1 94.12 21 ARG B CA 1
ATOM 1598 C C . ARG B 1 21 ? -12.945 -15.508 -16.25 1 94.12 21 ARG B C 1
ATOM 1600 O O . ARG B 1 21 ? -12.914 -14.789 -17.25 1 94.12 21 ARG B O 1
ATOM 1607 N N . LEU B 1 22 ? -13.945 -15.547 -15.461 1 96.62 22 LEU B N 1
ATOM 1608 C CA . LEU B 1 22 ? -15.156 -14.781 -15.734 1 96.62 22 LEU B C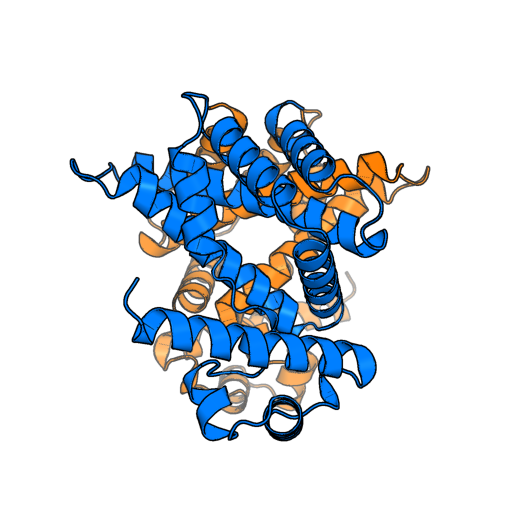A 1
ATOM 1609 C C . LEU B 1 22 ? -14.883 -13.281 -15.656 1 96.62 22 LEU B C 1
ATOM 1611 O O . LEU B 1 22 ? -15.336 -12.523 -16.516 1 96.62 22 LEU B O 1
ATOM 1615 N N . PHE B 1 23 ? -14.148 -12.914 -14.617 1 95.69 23 PHE B N 1
ATOM 1616 C CA . PHE B 1 23 ? -13.812 -11.508 -14.469 1 95.69 23 PHE B CA 1
ATOM 1617 C C . PHE B 1 23 ? -13.016 -11.008 -15.672 1 95.69 23 PHE B C 1
ATOM 1619 O O . PHE B 1 23 ? -13.156 -9.859 -16.094 1 95.69 23 PHE B O 1
ATOM 1626 N N . THR B 1 24 ? -12.211 -11.852 -16.188 1 92.75 24 THR B N 1
ATOM 1627 C CA . THR B 1 24 ? -11.367 -11.492 -17.328 1 92.75 24 THR B CA 1
ATOM 1628 C C . THR B 1 24 ? -12.18 -11.445 -18.609 1 92.75 24 THR B C 1
ATOM 1630 O O . THR B 1 24 ? -12.039 -10.516 -19.406 1 92.75 24 THR B O 1
ATOM 1633 N N . ASP B 1 25 ? -13.07 -12.367 -18.781 1 94 25 ASP B N 1
ATOM 1634 C CA . ASP B 1 25 ? -13.812 -12.523 -20.031 1 94 25 ASP B CA 1
ATOM 1635 C C . ASP B 1 25 ? -15 -11.578 -20.094 1 94 25 ASP B C 1
ATOM 1637 O O . ASP B 1 25 ? -15.266 -10.969 -21.141 1 94 25 ASP B O 1
ATOM 1641 N N . VAL B 1 26 ? -15.719 -11.43 -19.016 1 95.5 26 VAL B N 1
ATOM 1642 C CA . VAL B 1 26 ? -17 -10.727 -19 1 95.5 26 VAL B CA 1
ATOM 1643 C C . VAL B 1 26 ? -16.812 -9.336 -18.375 1 95.5 26 VAL B C 1
ATOM 1645 O O . VAL B 1 26 ? -17.531 -8.398 -18.734 1 95.5 26 VAL B O 1
ATOM 1648 N N . GLY B 1 27 ? -15.789 -9.297 -17.531 1 94.75 27 GLY B N 1
ATOM 1649 C CA . GLY B 1 27 ? -15.586 -8.062 -16.781 1 94.75 27 GLY B CA 1
ATOM 1650 C C . GLY B 1 27 ? -15.938 -8.195 -15.305 1 94.75 27 GLY B C 1
ATOM 1651 O O . GLY B 1 27 ? -16.875 -8.906 -14.953 1 94.75 27 GLY B O 1
ATOM 1652 N N . TYR B 1 28 ? -15.195 -7.617 -14.445 1 94.5 28 TYR B N 1
ATOM 1653 C CA . TYR B 1 28 ? -15.336 -7.734 -13 1 94.5 28 TYR B CA 1
ATOM 1654 C C . TYR B 1 28 ? -16.719 -7.262 -12.539 1 94.5 28 TYR B C 1
ATOM 1656 O O . TYR B 1 28 ? -17.422 -7.977 -11.828 1 94.5 28 TYR B O 1
ATOM 1664 N N . ASP B 1 29 ? -17.094 -6.035 -13.031 1 93.56 29 ASP B N 1
ATOM 1665 C CA . ASP B 1 29 ? -18.344 -5.449 -12.586 1 93.56 29 ASP B CA 1
ATOM 1666 C C . ASP B 1 29 ? -19.547 -6.215 -13.141 1 93.56 29 ASP B C 1
ATOM 1668 O O . ASP B 1 29 ? -20.578 -6.34 -12.469 1 93.56 29 ASP B O 1
ATOM 1672 N N . ALA B 1 30 ? -19.438 -6.793 -14.195 1 95.94 30 ALA B N 1
ATOM 1673 C CA . ALA B 1 30 ? -20.547 -7.453 -14.891 1 95.94 30 ALA B CA 1
ATOM 1674 C C . ALA B 1 30 ? -20.734 -8.883 -14.391 1 95.94 30 ALA B C 1
ATOM 1676 O O . ALA B 1 30 ? -21.734 -9.523 -14.695 1 95.94 30 ALA B O 1
ATOM 1677 N N . THR B 1 31 ? -19.766 -9.391 -13.688 1 97.06 31 THR B N 1
ATOM 1678 C CA . THR B 1 31 ? -19.812 -10.758 -13.195 1 97.06 31 THR B CA 1
ATOM 1679 C C . THR B 1 31 ? -20.281 -10.797 -11.734 1 97.06 31 THR B C 1
ATOM 1681 O O . THR B 1 31 ? -19.75 -10.062 -10.898 1 97.06 31 THR B O 1
ATOM 1684 N N . THR B 1 32 ? -21.25 -11.641 -11.453 1 96.38 32 THR B N 1
ATOM 1685 C CA . THR B 1 32 ? -21.734 -11.758 -10.086 1 96.38 32 THR B CA 1
ATOM 1686 C C . THR B 1 32 ? -21.172 -13.008 -9.422 1 96.38 32 THR B C 1
ATOM 1688 O O . THR B 1 32 ? -20.625 -13.883 -10.094 1 96.38 32 THR B O 1
ATOM 1691 N N . VAL B 1 33 ? -21.359 -13.047 -8.133 1 96.38 33 VAL B N 1
ATOM 1692 C CA . VAL B 1 33 ? -20.953 -14.234 -7.383 1 96.38 33 VAL B CA 1
ATOM 1693 C C . VAL B 1 33 ? -21.781 -15.438 -7.824 1 96.38 33 VAL B C 1
ATOM 1695 O O . VAL B 1 33 ? -21.266 -16.562 -7.891 1 96.38 33 VAL B O 1
ATOM 1698 N N . ALA B 1 34 ? -22.984 -15.156 -8.125 1 96.94 34 ALA B N 1
ATOM 1699 C CA . ALA B 1 34 ? -23.844 -16.219 -8.617 1 96.94 34 ALA B CA 1
ATOM 1700 C C . ALA B 1 34 ? -23.312 -16.812 -9.922 1 96.94 34 ALA B C 1
ATOM 1702 O O . ALA B 1 34 ? -23.359 -18.031 -10.125 1 96.94 34 ALA B O 1
ATOM 1703 N N . ASP B 1 35 ? -22.844 -15.977 -10.797 1 97.69 35 ASP B N 1
ATOM 1704 C CA . ASP B 1 35 ? -22.234 -16.422 -12.047 1 97.69 35 ASP B CA 1
ATOM 1705 C C . ASP B 1 35 ? -21.031 -17.328 -11.773 1 97.69 35 ASP B C 1
ATOM 1707 O O . ASP B 1 35 ? -20.859 -18.359 -12.422 1 97.69 35 ASP B O 1
ATOM 1711 N N . VAL B 1 36 ? -20.203 -16.938 -10.812 1 97.81 36 VAL B N 1
ATOM 1712 C CA . VAL B 1 36 ? -19 -17.688 -10.453 1 97.81 36 VAL B CA 1
ATOM 1713 C C . VAL B 1 36 ? -19.406 -19.047 -9.875 1 97.81 36 VAL B C 1
ATOM 1715 O O . VAL B 1 36 ? -18.812 -20.078 -10.234 1 97.81 36 VAL B O 1
ATOM 1718 N N . ALA B 1 37 ? -20.344 -19.016 -8.977 1 97.88 37 ALA B N 1
ATOM 1719 C CA . ALA B 1 37 ? -20.844 -20.25 -8.367 1 97.88 37 ALA B CA 1
ATOM 1720 C C . ALA B 1 37 ? -21.328 -21.234 -9.422 1 97.88 37 ALA B C 1
ATOM 1722 O O . ALA B 1 37 ? -20.953 -22.406 -9.414 1 97.88 37 ALA B O 1
ATOM 1723 N N . ALA B 1 38 ? -22.109 -20.75 -10.312 1 98.06 38 ALA B N 1
ATOM 1724 C CA . ALA B 1 38 ? -22.656 -21.562 -11.391 1 98.06 38 ALA B CA 1
ATOM 1725 C C . ALA B 1 38 ? -21.531 -22.156 -12.25 1 98.06 38 ALA B C 1
ATOM 1727 O O . ALA B 1 38 ? -21.562 -23.344 -12.578 1 98.06 38 ALA B O 1
ATOM 1728 N N . ALA B 1 39 ? -20.609 -21.391 -12.633 1 97.31 39 ALA B N 1
ATOM 1729 C CA . ALA B 1 39 ? -19.5 -21.828 -13.469 1 97.31 39 ALA B CA 1
ATOM 1730 C C . ALA B 1 39 ? -18.656 -22.875 -12.758 1 97.31 39 ALA B C 1
ATOM 1732 O O . ALA B 1 39 ? -18.125 -23.797 -13.391 1 97.31 39 ALA B O 1
ATOM 1733 N N . ALA B 1 40 ? -18.484 -22.734 -11.445 1 96.75 40 ALA B N 1
ATOM 1734 C CA . ALA B 1 40 ? -17.656 -23.641 -10.648 1 96.75 40 ALA B CA 1
ATOM 1735 C C . ALA B 1 40 ? -18.422 -24.875 -10.227 1 96.75 40 ALA B C 1
ATOM 1737 O O . ALA B 1 40 ? -17.844 -25.828 -9.688 1 96.75 40 ALA B O 1
ATOM 1738 N N . GLY B 1 41 ? -19.719 -24.859 -10.391 1 97.44 41 GLY B N 1
ATOM 1739 C CA . GLY B 1 41 ? -20.531 -26 -10.023 1 97.44 41 GLY B CA 1
ATOM 1740 C C . GLY B 1 41 ? -20.75 -26.109 -8.523 1 97.44 41 GLY B C 1
ATOM 1741 O O . GLY B 1 41 ? -20.797 -27.219 -7.984 1 97.44 41 GLY B O 1
ATOM 1742 N N . VAL B 1 42 ? -20.703 -25.016 -7.871 1 97.19 42 VAL B N 1
ATOM 1743 C CA . VAL B 1 42 ? -20.938 -24.984 -6.434 1 97.19 42 VAL B CA 1
ATOM 1744 C C . VAL B 1 42 ? -22.062 -24 -6.113 1 97.19 42 VAL B C 1
ATOM 1746 O O . VAL B 1 42 ? -22.547 -23.297 -7 1 97.19 42 VAL B O 1
ATOM 1749 N N . SER B 1 43 ? -22.453 -24.031 -4.855 1 96.38 43 SER B N 1
ATOM 1750 C CA . SER B 1 43 ? -23.484 -23.078 -4.438 1 96.38 43 SER B CA 1
ATOM 1751 C C . SER B 1 43 ? -22.875 -21.719 -4.121 1 96.38 43 SER B C 1
ATOM 1753 O O . SER B 1 43 ? -21.688 -21.609 -3.805 1 96.38 43 SER B O 1
ATOM 1755 N N . ALA B 1 44 ? -23.734 -20.688 -4.18 1 95.31 44 ALA B N 1
ATOM 1756 C CA . ALA B 1 44 ? -23.312 -19.359 -3.77 1 95.31 44 ALA B CA 1
ATOM 1757 C C . ALA B 1 44 ? -22.859 -19.344 -2.312 1 95.31 44 ALA B C 1
ATOM 1759 O O . ALA B 1 44 ? -21.906 -18.641 -1.954 1 95.31 44 ALA B O 1
ATOM 1760 N N . MET B 1 45 ? -23.516 -20.062 -1.567 1 95.56 45 MET B N 1
ATOM 1761 C CA . MET B 1 45 ? -23.156 -20.172 -0.156 1 95.56 45 MET B CA 1
ATOM 1762 C C . MET B 1 45 ? -21.734 -20.734 0.007 1 95.56 45 MET B C 1
ATOM 1764 O O . MET B 1 45 ? -20.984 -20.266 0.855 1 95.56 45 MET B O 1
ATOM 1768 N N . THR B 1 46 ? -21.469 -21.719 -0.775 1 94.94 46 THR B N 1
ATOM 1769 C CA . THR B 1 46 ? -20.125 -22.297 -0.759 1 94.94 46 THR B CA 1
ATOM 1770 C C . THR B 1 46 ? -19.078 -21.234 -1.127 1 94.94 46 THR B C 1
ATOM 1772 O O . THR B 1 46 ? -18.031 -21.141 -0.489 1 94.94 46 THR B O 1
ATOM 1775 N N . VAL B 1 47 ? -19.375 -20.391 -2.156 1 95.62 47 VAL B N 1
ATOM 1776 C CA . VAL B 1 47 ? -18.453 -19.328 -2.564 1 95.62 47 VAL B CA 1
ATOM 1777 C C . VAL B 1 47 ? -18.234 -18.359 -1.407 1 95.62 47 VAL B C 1
ATOM 1779 O O . VAL B 1 47 ? -17.094 -18.047 -1.052 1 95.62 47 VAL B O 1
ATOM 1782 N N . TYR B 1 48 ? -19.266 -17.984 -0.729 1 94.19 48 TYR B N 1
ATOM 1783 C CA . TYR B 1 48 ? -19.172 -16.984 0.338 1 94.19 48 TYR B CA 1
ATOM 1784 C C . TYR B 1 48 ? -18.438 -17.562 1.549 1 94.19 48 TYR B C 1
ATOM 1786 O O . TYR B 1 48 ? -17.75 -16.828 2.27 1 94.19 48 TYR B O 1
ATOM 1794 N N . ARG B 1 49 ? -18.609 -18.812 1.74 1 92.94 49 ARG B N 1
ATOM 1795 C CA . ARG B 1 49 ? -17.906 -19.469 2.834 1 92.94 49 ARG B CA 1
ATOM 1796 C C . ARG B 1 49 ? -16.391 -19.391 2.629 1 92.94 49 ARG B C 1
ATOM 1798 O O . ARG B 1 49 ? -15.641 -19.188 3.586 1 92.94 49 ARG B O 1
ATOM 1805 N N . HIS B 1 50 ? -15.977 -19.516 1.392 1 91.06 50 HIS B N 1
ATOM 1806 C CA . HIS B 1 50 ? -14.547 -19.516 1.081 1 91.06 50 HIS B CA 1
ATOM 1807 C C . HIS B 1 50 ? -14.055 -18.109 0.786 1 91.06 50 HIS B C 1
ATOM 1809 O O . HIS B 1 50 ? -12.875 -17.797 1.009 1 91.06 50 HIS B O 1
ATOM 1815 N N . PHE B 1 51 ? -14.977 -17.344 0.242 1 92.81 51 PHE B N 1
ATOM 1816 C CA . PHE B 1 51 ? -14.648 -15.984 -0.163 1 92.81 51 PHE B CA 1
ATOM 1817 C C . PHE B 1 51 ? -15.703 -15.008 0.337 1 92.81 51 PHE B C 1
ATOM 1819 O O . PHE B 1 51 ? -16.625 -14.664 -0.394 1 92.81 51 PHE B O 1
ATOM 1826 N N . PRO B 1 52 ? -15.438 -14.352 1.42 1 89.94 52 PRO B N 1
ATOM 1827 C CA . PRO B 1 52 ? -16.438 -13.508 2.068 1 89.94 52 PRO B CA 1
ATOM 1828 C C . PRO B 1 52 ? -16.844 -12.305 1.215 1 89.94 52 PRO B C 1
ATOM 1830 O O . PRO B 1 52 ? -17.969 -11.805 1.34 1 89.94 52 PRO B O 1
ATOM 1833 N N . THR B 1 53 ? -15.875 -11.875 0.43 1 88.75 53 THR B N 1
ATOM 1834 C CA . THR B 1 53 ? -16.203 -10.758 -0.456 1 88.75 53 THR B CA 1
ATOM 1835 C C . THR B 1 53 ? -15.844 -11.094 -1.9 1 88.75 53 THR B C 1
ATOM 1837 O O . THR B 1 53 ? -15.062 -12.023 -2.154 1 88.75 53 THR B O 1
ATOM 1840 N N . LYS B 1 54 ? -16.438 -10.375 -2.824 1 90.81 54 LYS B N 1
ATOM 1841 C CA . LYS B 1 54 ? -16.125 -10.547 -4.242 1 90.81 54 LYS B CA 1
ATOM 1842 C C . LYS B 1 54 ? -14.648 -10.297 -4.516 1 90.81 54 LYS B C 1
ATOM 1844 O O . LYS B 1 54 ? -14.039 -10.977 -5.348 1 90.81 54 LYS B O 1
ATOM 1849 N N . GLU B 1 55 ? -13.969 -9.32 -3.83 1 89.19 55 GLU B N 1
ATOM 1850 C CA . GLU B 1 55 ? -12.555 -9 -3.988 1 89.19 55 GLU B CA 1
ATOM 1851 C C . GLU B 1 55 ? -11.672 -10.188 -3.602 1 89.19 55 GLU B C 1
ATOM 1853 O O . GLU B 1 55 ? -10.602 -10.383 -4.184 1 89.19 55 GLU B O 1
ATOM 1858 N N . ASP B 1 56 ? -12.219 -10.938 -2.707 1 88.69 56 ASP B N 1
ATOM 1859 C CA . ASP B 1 56 ? -11.453 -12.078 -2.221 1 88.69 56 ASP B CA 1
ATOM 1860 C C . ASP B 1 56 ? -11.289 -13.133 -3.312 1 88.69 56 ASP B C 1
ATOM 1862 O O . ASP B 1 56 ? -10.359 -13.938 -3.27 1 88.69 56 ASP B O 1
ATOM 1866 N N . LEU B 1 57 ? -12.172 -13.117 -4.23 1 91.25 57 LEU B N 1
ATOM 1867 C CA . LEU B 1 57 ? -12.109 -14.062 -5.34 1 91.25 57 LEU B CA 1
ATOM 1868 C C . LEU B 1 57 ? -10.883 -13.805 -6.203 1 91.25 57 LEU B C 1
ATOM 1870 O O . LEU B 1 57 ? -10.43 -14.695 -6.93 1 91.25 57 LEU B O 1
ATOM 1874 N N . VAL B 1 58 ? -10.367 -12.594 -6.113 1 89.31 58 VAL B N 1
ATOM 1875 C CA . VAL B 1 58 ? -9.211 -12.227 -6.922 1 89.31 58 VAL B CA 1
ATOM 1876 C C . VAL B 1 58 ? -7.953 -12.227 -6.059 1 89.31 58 VAL B C 1
ATOM 1878 O O . VAL B 1 58 ? -6.91 -12.742 -6.473 1 89.31 58 VAL B O 1
ATOM 1881 N N . LEU B 1 59 ? -8.078 -11.633 -4.906 1 78.25 59 LEU B N 1
ATOM 1882 C CA . LEU B 1 59 ? -6.895 -11.297 -4.113 1 78.25 59 LEU B CA 1
ATOM 1883 C C . LEU B 1 59 ? -6.629 -12.359 -3.057 1 78.25 59 LEU B C 1
ATOM 1885 O O . LEU B 1 59 ? -5.691 -12.234 -2.266 1 78.25 59 LEU B O 1
ATOM 1889 N N . TYR B 1 60 ? -7.418 -13.422 -2.947 1 61.09 60 TYR B N 1
ATOM 1890 C CA . TYR B 1 60 ? -7.281 -14.383 -1.853 1 61.09 60 TYR B CA 1
ATOM 1891 C C . TYR B 1 60 ? -5.863 -14.938 -1.792 1 61.09 60 TYR B C 1
ATOM 1893 O O . TYR B 1 60 ? -5.379 -15.523 -2.766 1 61.09 60 TYR B O 1
ATOM 1901 N N . ASP B 1 61 ? -4.848 -14.281 -1.07 1 58.25 61 ASP B N 1
ATOM 1902 C CA . ASP B 1 61 ? -3.428 -14.609 -1.184 1 58.25 61 ASP B CA 1
ATOM 1903 C C . ASP B 1 61 ? -3.018 -15.648 -0.149 1 58.25 61 ASP B C 1
ATOM 1905 O O . ASP B 1 61 ? -2.994 -15.367 1.051 1 58.25 61 ASP B O 1
ATOM 1909 N N . GLU B 1 62 ? -3.209 -16.953 -0.376 1 54.88 62 GLU B N 1
ATOM 1910 C CA . GLU B 1 62 ? -2.354 -18 0.19 1 54.88 62 GLU B CA 1
ATOM 1911 C C . GLU B 1 62 ? -0.89 -17.562 0.195 1 54.88 62 GLU B C 1
ATOM 1913 O O . GLU B 1 62 ? -0.044 -18.219 0.799 1 54.88 62 GLU B O 1
ATOM 1918 N N . TYR B 1 63 ? -0.554 -16.359 -0.267 1 58.75 63 TYR B N 1
ATOM 1919 C CA . TYR B 1 63 ? 0.853 -16.078 -0.524 1 58.75 63 TYR B CA 1
ATOM 1920 C C . TYR B 1 63 ? 1.538 -15.539 0.727 1 58.75 63 TYR B C 1
ATOM 1922 O O . TYR B 1 63 ? 2.766 -15.578 0.835 1 58.75 63 TYR B O 1
ATOM 1930 N N . ASP B 1 64 ? 0.758 -15.352 1.913 1 70.19 64 ASP B N 1
ATOM 1931 C CA . ASP B 1 64 ? 1.386 -14.773 3.096 1 70.19 64 ASP B CA 1
ATOM 1932 C C . ASP B 1 64 ? 2.303 -15.781 3.783 1 70.19 64 ASP B C 1
ATOM 1934 O O . ASP B 1 64 ? 3.494 -15.523 3.965 1 70.19 64 ASP B O 1
ATOM 1938 N N . PRO B 1 65 ? 1.834 -16.891 3.875 1 70.88 65 PRO B N 1
ATOM 1939 C CA . PRO B 1 65 ? 2.703 -17.859 4.555 1 70.88 65 PRO B CA 1
ATOM 1940 C C . PRO B 1 65 ? 3.838 -18.359 3.666 1 70.88 65 PRO B C 1
ATOM 1942 O O . PRO B 1 65 ? 4.918 -18.672 4.164 1 70.88 65 PRO B O 1
ATOM 1945 N N . VAL B 1 66 ? 3.604 -18.359 2.455 1 77 66 VAL B N 1
ATOM 1946 C CA . VAL B 1 66 ? 4.609 -18.844 1.523 1 77 66 VAL B CA 1
ATOM 1947 C C . VAL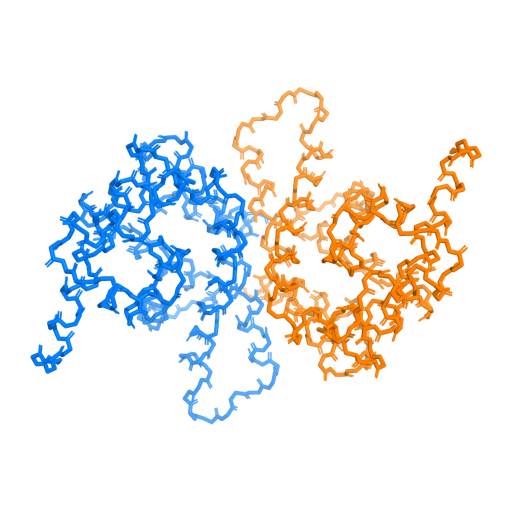 B 1 66 ? 5.793 -17.891 1.473 1 77 66 VAL B C 1
ATOM 1949 O O . VAL B 1 66 ? 6.949 -18.312 1.538 1 77 66 VAL B O 1
ATOM 1952 N N . THR B 1 67 ? 5.504 -16.656 1.462 1 83.94 67 THR B N 1
ATOM 1953 C CA . THR B 1 67 ? 6.562 -15.648 1.414 1 83.94 67 THR B CA 1
ATOM 1954 C C . THR B 1 67 ? 7.355 -15.633 2.719 1 83.94 67 THR B C 1
ATOM 1956 O O . THR B 1 67 ? 8.586 -15.578 2.703 1 83.94 67 THR B O 1
ATOM 1959 N N . ALA B 1 68 ? 6.598 -15.719 3.797 1 87.25 68 ALA B N 1
ATOM 1960 C CA . ALA B 1 68 ? 7.258 -15.727 5.102 1 87.25 68 ALA B CA 1
ATOM 1961 C C . ALA B 1 68 ? 8.18 -16.938 5.242 1 87.25 68 ALA B C 1
ATOM 1963 O O . ALA B 1 68 ? 9.312 -16.797 5.711 1 87.25 68 ALA B O 1
ATOM 1964 N N . SER B 1 69 ? 7.723 -18.062 4.789 1 87.75 69 SER B N 1
ATOM 1965 C CA . SER B 1 69 ? 8.531 -19.266 4.844 1 87.75 69 SER B CA 1
ATOM 1966 C C . SER B 1 69 ? 9.758 -19.156 3.945 1 87.75 69 SER B C 1
ATOM 1968 O O . SER B 1 69 ? 10.852 -19.578 4.324 1 87.75 69 SER B O 1
ATOM 1970 N N . ALA B 1 70 ? 9.57 -18.609 2.824 1 90.69 70 ALA B N 1
ATOM 1971 C CA . ALA B 1 70 ? 10.68 -18.422 1.887 1 90.69 70 ALA B CA 1
ATOM 1972 C C . ALA B 1 70 ? 11.758 -17.516 2.484 1 90.69 70 ALA B C 1
ATOM 1974 O O . ALA B 1 70 ? 12.953 -17.75 2.281 1 90.69 70 ALA B O 1
ATOM 1975 N N . VAL B 1 71 ? 11.375 -16.516 3.197 1 92.56 71 VAL B N 1
ATOM 1976 C CA . VAL B 1 71 ? 12.32 -15.602 3.83 1 92.56 71 VAL B CA 1
ATOM 1977 C C . VAL B 1 71 ? 13.164 -16.359 4.852 1 92.56 71 VAL B C 1
ATOM 1979 O O . VAL B 1 71 ? 14.383 -16.203 4.906 1 92.56 71 VAL B O 1
ATOM 1982 N N . LEU B 1 72 ? 12.5 -17.219 5.609 1 91.25 72 LEU B N 1
ATOM 1983 C CA . LEU B 1 72 ? 13.18 -17.984 6.652 1 91.25 72 LEU B CA 1
ATOM 1984 C C . LEU B 1 72 ? 14.188 -18.953 6.043 1 91.25 72 LEU B C 1
ATOM 1986 O O . LEU B 1 72 ? 15.211 -19.266 6.66 1 91.25 72 LEU B O 1
ATOM 1990 N N . GLU B 1 73 ? 13.938 -19.375 4.914 1 91.88 73 GLU B N 1
ATOM 1991 C CA . GLU B 1 73 ? 14.758 -20.391 4.25 1 91.88 73 GLU B CA 1
ATOM 1992 C C . GLU B 1 73 ? 15.977 -19.766 3.582 1 91.88 73 GLU B C 1
ATOM 1994 O O . GLU B 1 73 ? 16.906 -20.469 3.174 1 91.88 73 GLU B O 1
ATOM 1999 N N . GLN B 1 74 ? 15.945 -18.469 3.502 1 93 74 GLN B N 1
ATOM 2000 C CA . GLN B 1 74 ? 17.078 -17.828 2.844 1 93 74 GLN B CA 1
ATOM 2001 C C . GLN B 1 74 ? 18.328 -17.859 3.725 1 93 74 GLN B C 1
ATOM 2003 O O . GLN B 1 74 ? 18.234 -17.719 4.945 1 93 74 GLN B O 1
ATOM 2008 N N . PRO B 1 75 ? 19.484 -18.016 3.086 1 92.31 75 PRO B N 1
ATOM 2009 C CA . PRO B 1 75 ? 20.734 -17.906 3.857 1 92.31 75 PRO B CA 1
ATOM 2010 C C . PRO B 1 75 ? 20.891 -16.547 4.539 1 92.31 75 PRO B C 1
ATOM 2012 O O . PRO B 1 75 ? 20.297 -15.562 4.098 1 92.31 75 PRO B O 1
ATOM 2015 N N . ALA B 1 76 ? 21.703 -16.547 5.547 1 90.56 76 ALA B N 1
ATOM 2016 C CA . ALA B 1 76 ? 21.953 -15.328 6.305 1 90.56 76 ALA B CA 1
ATOM 2017 C C . ALA B 1 76 ? 22.5 -14.227 5.398 1 90.56 76 ALA B C 1
ATOM 2019 O O . ALA B 1 76 ? 23.375 -14.469 4.574 1 90.56 76 ALA B O 1
ATOM 2020 N N . ALA B 1 77 ? 21.875 -13.102 5.484 1 90.19 77 ALA B N 1
ATOM 2021 C CA . ALA B 1 77 ? 22.188 -11.883 4.738 1 90.19 77 ALA B CA 1
ATOM 2022 C C . ALA B 1 77 ? 21.453 -10.68 5.324 1 90.19 77 ALA B C 1
ATOM 2024 O O . ALA B 1 77 ? 20.594 -10.828 6.184 1 90.19 77 ALA B O 1
ATOM 2025 N N . PRO B 1 78 ? 21.938 -9.516 4.945 1 89.31 78 PRO B N 1
ATOM 2026 C CA . PRO B 1 78 ? 21.109 -8.375 5.355 1 89.31 78 PRO B CA 1
ATOM 2027 C C . PRO B 1 78 ? 19.641 -8.547 4.977 1 89.31 78 PRO B C 1
ATOM 2029 O O . PRO B 1 78 ? 19.328 -9.109 3.926 1 89.31 78 PRO B O 1
ATOM 2032 N N . LEU B 1 79 ? 18.781 -8.102 5.766 1 90.56 79 LEU B N 1
ATOM 2033 C CA . LEU B 1 79 ? 17.359 -8.414 5.719 1 90.56 79 LEU B CA 1
ATOM 2034 C C . LEU B 1 79 ? 16.766 -8.039 4.363 1 90.56 79 LEU B C 1
ATOM 2036 O O . LEU B 1 79 ? 16.016 -8.812 3.773 1 90.56 79 LEU B O 1
ATOM 2040 N N . PRO B 1 80 ? 17.109 -6.859 3.807 1 90.69 80 PRO B N 1
ATOM 2041 C CA . PRO B 1 80 ? 16.547 -6.531 2.496 1 90.69 80 PRO B CA 1
ATOM 2042 C C . PRO B 1 80 ? 16.906 -7.555 1.423 1 90.69 80 PRO B C 1
ATOM 2044 O O . PRO B 1 80 ? 16.078 -7.883 0.571 1 90.69 80 PRO B O 1
ATOM 2047 N N . LEU B 1 81 ? 18.109 -8.055 1.529 1 90.19 81 LEU B N 1
ATOM 2048 C CA . LEU B 1 81 ? 18.547 -9.055 0.565 1 90.19 81 LEU B CA 1
ATOM 2049 C C . LEU B 1 81 ? 17.828 -10.383 0.79 1 90.19 81 LEU B C 1
ATOM 2051 O O . LEU B 1 81 ? 17.422 -11.047 -0.169 1 90.19 81 LEU B O 1
ATOM 2055 N N . ARG B 1 82 ? 17.672 -10.766 1.995 1 92.69 82 ARG B N 1
ATOM 2056 C CA . ARG B 1 82 ? 16.969 -12.008 2.322 1 92.69 82 ARG B CA 1
ATOM 2057 C C . ARG B 1 82 ? 15.523 -11.961 1.827 1 92.69 82 ARG B C 1
ATOM 2059 O O . ARG B 1 82 ? 15.055 -12.914 1.199 1 92.69 82 ARG B O 1
ATOM 2066 N N . ILE B 1 83 ? 14.875 -10.883 2.086 1 92.88 83 ILE B N 1
ATOM 2067 C CA . ILE B 1 83 ? 13.484 -10.727 1.673 1 92.88 83 ILE B CA 1
ATOM 2068 C C . ILE B 1 83 ? 13.398 -10.672 0.149 1 92.88 83 ILE B C 1
ATOM 2070 O O . ILE B 1 83 ? 12.555 -11.328 -0.457 1 92.88 83 ILE B O 1
ATOM 2074 N N . GLY B 1 84 ? 14.281 -9.898 -0.423 1 91.88 84 GLY B N 1
ATOM 2075 C CA . GLY B 1 84 ? 14.305 -9.805 -1.874 1 91.88 84 GLY B CA 1
ATOM 2076 C C . GLY B 1 84 ? 14.5 -11.141 -2.557 1 91.88 84 GLY B C 1
ATOM 2077 O O . GLY B 1 84 ? 13.797 -11.461 -3.518 1 91.88 84 GLY B O 1
ATOM 2078 N N . ARG B 1 85 ? 15.453 -11.922 -2.053 1 93 85 ARG B N 1
ATOM 2079 C CA . ARG B 1 85 ? 15.703 -13.25 -2.594 1 93 85 ARG B CA 1
ATOM 2080 C C . ARG B 1 85 ? 14.469 -14.133 -2.457 1 93 85 ARG B C 1
ATOM 2082 O O . ARG B 1 85 ? 14.125 -14.883 -3.377 1 93 85 ARG B O 1
ATOM 2089 N N . ALA B 1 86 ? 13.844 -14.031 -1.367 1 93.31 86 ALA B N 1
ATOM 2090 C CA . ALA B 1 86 ? 12.648 -14.828 -1.118 1 93.31 86 ALA B CA 1
ATOM 2091 C C . ALA B 1 86 ? 11.531 -14.469 -2.096 1 93.31 86 ALA B C 1
ATOM 2093 O O . ALA B 1 86 ? 10.883 -15.352 -2.664 1 93.31 86 ALA B O 1
ATOM 2094 N N . LEU B 1 87 ? 11.344 -13.18 -2.297 1 91.62 87 LEU B N 1
ATOM 2095 C CA . LEU B 1 87 ? 10.312 -12.711 -3.219 1 91.62 87 LEU B CA 1
ATOM 2096 C C . LEU B 1 87 ? 10.617 -13.156 -4.645 1 91.62 87 LEU B C 1
ATOM 2098 O O . LEU B 1 87 ? 9.727 -13.656 -5.344 1 91.62 87 LEU B O 1
ATOM 2102 N N . ALA B 1 88 ? 11.844 -13.039 -4.988 1 92 88 ALA B N 1
ATOM 2103 C CA . ALA B 1 88 ? 12.25 -13.438 -6.336 1 92 88 ALA B CA 1
ATOM 2104 C C . ALA B 1 88 ? 12.117 -14.945 -6.527 1 92 88 ALA B C 1
ATOM 2106 O O . ALA B 1 88 ? 11.617 -15.406 -7.559 1 92 88 ALA B O 1
ATOM 2107 N N . SER B 1 89 ? 12.555 -15.672 -5.566 1 89.44 89 SER B N 1
ATOM 2108 C CA . SER B 1 89 ? 12.5 -17.125 -5.66 1 89.44 89 SER B CA 1
ATOM 2109 C C . SER B 1 89 ? 11.062 -17.625 -5.723 1 89.44 89 SER B C 1
ATOM 2111 O O . SER B 1 89 ? 10.75 -18.562 -6.473 1 89.44 89 SER B O 1
ATOM 2113 N N . THR B 1 90 ? 10.203 -17.031 -4.922 1 85.62 90 THR B N 1
ATOM 2114 C CA . THR B 1 90 ? 8.789 -17.391 -4.93 1 85.62 90 THR B CA 1
ATOM 2115 C C . THR B 1 90 ? 8.172 -17.109 -6.297 1 85.62 90 THR B C 1
ATOM 2117 O O . THR B 1 90 ? 7.398 -17.922 -6.812 1 85.62 90 THR B O 1
ATOM 2120 N N . ALA B 1 91 ? 8.547 -16.062 -6.887 1 85.31 91 ALA B N 1
ATOM 2121 C CA . ALA B 1 91 ? 8.047 -15.68 -8.203 1 85.31 91 ALA B CA 1
ATOM 2122 C C . ALA B 1 91 ? 8.562 -16.625 -9.281 1 85.31 91 ALA B C 1
ATOM 2124 O O . ALA B 1 91 ? 7.875 -16.891 -10.273 1 85.31 91 ALA B O 1
ATOM 2125 N N . ALA B 1 92 ? 9.766 -17.141 -9.094 1 84.12 92 ALA B N 1
ATOM 2126 C CA . ALA B 1 92 ? 10.414 -18 -10.086 1 84.12 92 ALA B CA 1
ATOM 2127 C C . ALA B 1 92 ? 9.836 -19.422 -10.055 1 84.12 92 ALA B C 1
ATOM 2129 O O . ALA B 1 92 ? 9.852 -20.125 -11.062 1 84.12 92 ALA B O 1
ATOM 2130 N N . LEU B 1 93 ? 9.328 -19.844 -8.969 1 78.31 93 LEU B N 1
ATOM 2131 C CA . LEU B 1 93 ? 8.938 -21.234 -8.75 1 78.31 93 LEU B CA 1
ATOM 2132 C C . LEU B 1 93 ? 7.566 -21.5 -9.352 1 78.31 93 LEU B C 1
ATOM 2134 O O . LEU B 1 93 ? 7.203 -22.672 -9.57 1 78.31 93 LEU B O 1
ATOM 2138 N N . GLY B 1 94 ? 6.883 -20.672 -9.812 1 77.62 94 GLY B N 1
ATOM 2139 C CA . GLY B 1 94 ? 5.527 -20.906 -10.281 1 77.62 94 GLY B CA 1
ATOM 2140 C C . GLY B 1 94 ? 5.477 -21.578 -11.633 1 77.62 94 GLY B C 1
ATOM 2141 O O . GLY B 1 94 ? 6.32 -21.328 -12.5 1 77.62 94 GLY B O 1
ATOM 2142 N N . THR B 1 95 ? 4.602 -22.562 -11.734 1 81.31 95 THR B N 1
ATOM 2143 C CA . THR B 1 95 ? 4.336 -23.172 -13.031 1 81.31 95 THR B CA 1
ATOM 2144 C C . THR B 1 95 ? 3.82 -22.141 -14.031 1 81.31 95 THR B C 1
ATOM 2146 O O . THR B 1 95 ? 3.484 -21.016 -13.648 1 81.31 95 THR B O 1
ATOM 2149 N N . SER B 1 96 ? 3.865 -22.562 -15.258 1 83.25 96 SER B N 1
ATOM 2150 C CA . SER B 1 96 ? 3.322 -21.688 -16.297 1 83.25 96 SER B CA 1
ATOM 2151 C C . SER B 1 96 ? 1.865 -21.344 -16.016 1 83.25 96 SER B C 1
ATOM 2153 O O . SER B 1 96 ? 1.433 -20.219 -16.266 1 83.25 96 SER B O 1
ATOM 2155 N N . GLN B 1 97 ? 1.228 -22.297 -15.5 1 81.69 97 GLN B N 1
ATOM 2156 C CA . GLN B 1 97 ? -0.179 -22.078 -15.18 1 81.69 97 GLN B CA 1
ATOM 2157 C C . GLN B 1 97 ? -0.334 -21.109 -14.016 1 81.69 97 GLN B C 1
ATOM 2159 O O . GLN B 1 97 ? -1.22 -20.25 -14.039 1 81.69 97 GLN B O 1
ATOM 2164 N N . GLU B 1 98 ? 0.476 -21.266 -13.07 1 81.94 98 GLU B N 1
ATOM 2165 C CA . GLU B 1 98 ? 0.439 -20.375 -11.922 1 81.94 98 GLU B CA 1
ATOM 2166 C C . GLU B 1 98 ? 0.812 -18.938 -12.32 1 81.94 98 GLU B C 1
ATOM 2168 O O . GLU B 1 98 ? 0.233 -17.984 -11.812 1 81.94 98 GLU B O 1
ATOM 2173 N N . LYS B 1 99 ? 1.682 -18.859 -13.211 1 85.38 99 LYS B N 1
ATOM 2174 C CA . LYS B 1 99 ? 2.088 -17.547 -13.695 1 85.38 99 LYS B CA 1
ATOM 2175 C C . LYS B 1 99 ? 0.971 -16.891 -14.5 1 85.38 99 LYS B C 1
ATOM 2177 O O . LYS B 1 99 ? 0.743 -15.68 -14.383 1 85.38 99 LYS B O 1
ATOM 2182 N N . ALA B 1 100 ? 0.366 -17.703 -15.297 1 86.88 100 ALA B N 1
ATOM 2183 C CA . ALA B 1 100 ? -0.764 -17.188 -16.062 1 86.88 100 ALA B CA 1
ATOM 2184 C C . ALA B 1 100 ? -1.878 -16.703 -15.141 1 86.88 100 ALA B C 1
ATOM 2186 O O . ALA B 1 100 ? -2.512 -15.68 -15.406 1 86.88 100 ALA B O 1
ATOM 2187 N N . PHE B 1 101 ? -2.008 -17.453 -14.172 1 85.31 101 PHE B N 1
ATOM 2188 C CA . PHE B 1 101 ? -3.018 -17.094 -13.188 1 85.31 101 PHE B CA 1
ATOM 2189 C C . PHE B 1 101 ? -2.637 -15.805 -12.469 1 85.31 101 PHE B C 1
ATOM 2191 O O . PHE B 1 101 ? -3.473 -14.922 -12.289 1 85.31 101 PHE B O 1
ATOM 2198 N N . LEU B 1 102 ? -1.445 -15.68 -12.07 1 86.69 102 LEU B N 1
ATOM 2199 C CA . LEU B 1 102 ? -0.94 -14.469 -11.422 1 86.69 102 LEU B CA 1
ATOM 2200 C C . LEU B 1 102 ? -1.092 -13.258 -12.336 1 86.69 102 LEU B C 1
ATOM 2202 O O . LEU B 1 102 ? -1.506 -12.188 -11.891 1 86.69 102 LEU B O 1
ATOM 2206 N N . LEU B 1 103 ? -0.807 -13.461 -13.562 1 90.31 103 LEU B N 1
ATOM 2207 C CA . LEU B 1 103 ? -0.924 -12.375 -14.531 1 90.31 103 LEU B CA 1
ATOM 2208 C C . LEU B 1 103 ? -2.365 -11.883 -14.625 1 90.31 103 LEU B C 1
ATOM 2210 O O . LEU B 1 103 ? -2.615 -10.672 -14.609 1 90.31 103 LEU B O 1
ATOM 2214 N N . ALA B 1 104 ? -3.244 -12.828 -14.695 1 90.31 104 ALA B N 1
ATOM 2215 C CA . ALA B 1 104 ? -4.66 -12.469 -14.773 1 90.31 104 ALA B CA 1
ATOM 2216 C C . ALA B 1 104 ? -5.102 -11.688 -13.539 1 90.31 104 ALA B C 1
ATOM 2218 O O . ALA B 1 104 ? -5.832 -10.703 -13.656 1 90.31 104 ALA B O 1
ATOM 2219 N N . ARG B 1 105 ? -4.664 -12.086 -12.469 1 88.44 105 ARG B N 1
ATOM 2220 C CA . ARG B 1 105 ? -4.996 -11.422 -11.211 1 88.44 105 ARG B CA 1
ATOM 2221 C C . ARG B 1 105 ? -4.453 -10 -11.18 1 88.44 105 ARG B C 1
ATOM 2223 O O . ARG B 1 105 ? -5.168 -9.062 -10.805 1 88.44 105 ARG B O 1
ATOM 2230 N N . LEU B 1 106 ? -3.238 -9.844 -11.531 1 88.94 106 LEU B N 1
ATOM 2231 C CA . LEU B 1 106 ? -2.592 -8.539 -11.5 1 88.94 106 LEU B CA 1
ATOM 2232 C C . LEU B 1 106 ? -3.264 -7.578 -12.477 1 88.94 106 LEU B C 1
ATOM 2234 O O . LEU B 1 106 ? -3.436 -6.395 -12.172 1 88.94 106 LEU B O 1
ATOM 2238 N N . ARG B 1 107 ? -3.643 -8.078 -13.547 1 91.25 107 ARG B N 1
ATOM 2239 C CA . ARG B 1 107 ? -4.328 -7.238 -14.516 1 91.25 107 ARG B CA 1
ATOM 2240 C C . ARG B 1 107 ? -5.652 -6.723 -13.961 1 91.25 107 ARG B C 1
ATOM 2242 O O . ARG B 1 107 ? -6.004 -5.559 -14.164 1 91.25 107 ARG B O 1
ATOM 2249 N N . LEU B 1 108 ? -6.312 -7.59 -13.344 1 90.56 108 LEU B N 1
ATOM 2250 C CA . LEU B 1 108 ? -7.566 -7.188 -12.711 1 90.56 108 LEU B CA 1
ATOM 2251 C C . LEU B 1 108 ? -7.316 -6.152 -11.617 1 90.56 108 LEU B C 1
ATOM 2253 O O . LEU B 1 108 ? -8.031 -5.152 -11.531 1 90.56 108 LEU B O 1
ATOM 2257 N N . MET B 1 109 ? -6.309 -6.406 -10.852 1 86.44 109 MET B N 1
ATOM 2258 C CA . MET B 1 109 ? -5.957 -5.488 -9.766 1 86.44 109 MET B CA 1
ATOM 2259 C C . MET B 1 109 ? -5.629 -4.102 -10.312 1 86.44 109 MET B C 1
ATOM 2261 O O . MET B 1 109 ? -6.039 -3.092 -9.742 1 86.44 109 MET B O 1
ATOM 2265 N N . ILE B 1 110 ? -4.949 -4.027 -11.406 1 85.5 110 ILE B N 1
ATOM 2266 C CA . ILE B 1 110 ? -4.539 -2.773 -12.023 1 85.5 110 ILE B CA 1
ATOM 2267 C C . ILE B 1 110 ? -5.762 -2.049 -12.586 1 85.5 110 ILE B C 1
ATOM 2269 O O . ILE B 1 110 ? -5.867 -0.825 -12.469 1 85.5 110 ILE B O 1
ATOM 2273 N N . SER B 1 111 ? -6.66 -2.797 -13.055 1 87.62 111 SER B N 1
ATOM 2274 C CA . SER B 1 111 ? -7.758 -2.195 -13.805 1 87.62 111 SER B CA 1
ATOM 2275 C C . SER B 1 111 ? -8.93 -1.854 -12.891 1 87.62 111 SER B C 1
ATOM 2277 O O . SER B 1 111 ? -9.773 -1.025 -13.242 1 87.62 111 SER B O 1
ATOM 2279 N N . VAL B 1 112 ? -8.992 -2.492 -11.742 1 86.56 112 VAL B N 1
ATOM 2280 C CA . VAL B 1 112 ? -10.141 -2.326 -10.852 1 86.56 112 VAL B CA 1
ATOM 2281 C C . VAL B 1 112 ? -9.703 -1.634 -9.562 1 86.56 112 VAL B C 1
ATOM 2283 O O . VAL B 1 112 ? -9.047 -2.246 -8.719 1 86.56 112 VAL B O 1
ATOM 2286 N N . PRO B 1 113 ? -10.188 -0.456 -9.344 1 77.31 113 PRO B N 1
ATOM 2287 C CA . PRO B 1 113 ? -9.719 0.322 -8.195 1 77.31 113 PRO B CA 1
ATOM 2288 C C . PRO B 1 113 ? -9.977 -0.377 -6.863 1 77.31 113 PRO B C 1
ATOM 2290 O O . PRO B 1 113 ? -9.117 -0.358 -5.977 1 77.31 113 PRO B O 1
ATOM 2293 N N . ALA B 1 114 ? -11.102 -0.994 -6.746 1 77.56 114 ALA B N 1
ATOM 2294 C CA . ALA B 1 114 ? -11.422 -1.69 -5.504 1 77.56 114 ALA B CA 1
ATOM 2295 C C . ALA B 1 114 ? -10.438 -2.818 -5.23 1 77.56 114 ALA B C 1
ATOM 2297 O O . ALA B 1 114 ? -10.07 -3.068 -4.078 1 77.56 114 ALA B O 1
ATOM 2298 N N . LEU B 1 115 ? -9.93 -3.432 -6.238 1 84.75 115 LEU B N 1
ATOM 2299 C CA . LEU B 1 115 ? -8.977 -4.527 -6.102 1 84.75 115 LEU B CA 1
ATOM 2300 C C . LEU B 1 115 ? -7.582 -3.998 -5.766 1 84.75 115 LEU B C 1
ATOM 2302 O O . LEU B 1 115 ? -6.848 -4.625 -5 1 84.75 115 LEU B O 1
ATOM 2306 N N . ARG B 1 116 ? -7.293 -2.873 -6.262 1 79.69 116 ARG B N 1
ATOM 2307 C CA . ARG B 1 116 ? -6 -2.271 -5.965 1 79.69 116 ARG B CA 1
ATOM 2308 C C . ARG B 1 116 ? -5.875 -1.947 -4.477 1 79.69 116 ARG B C 1
ATOM 2310 O O . ARG B 1 116 ? -4.848 -2.23 -3.859 1 79.69 116 ARG B O 1
ATOM 2317 N N . ALA B 1 117 ? -6.922 -1.405 -3.943 1 74.38 117 ALA B N 1
ATOM 2318 C CA . ALA B 1 117 ? -6.945 -1.077 -2.52 1 74.38 117 ALA B CA 1
ATOM 2319 C C . ALA B 1 117 ? -6.785 -2.332 -1.665 1 74.38 117 ALA B C 1
ATOM 2321 O O . ALA B 1 117 ? -6.023 -2.338 -0.697 1 74.38 117 ALA B O 1
ATOM 2322 N N . ARG B 1 118 ? -7.438 -3.318 -2.088 1 77.25 118 ARG B N 1
ATOM 2323 C CA . ARG B 1 118 ? -7.391 -4.566 -1.337 1 77.25 118 ARG B CA 1
ATOM 2324 C C . ARG B 1 118 ? -6.031 -5.246 -1.484 1 77.25 118 ARG B C 1
ATOM 2326 O O . ARG B 1 118 ? -5.539 -5.867 -0.542 1 77.25 118 ARG B O 1
ATOM 2333 N N . HIS B 1 119 ? -5.449 -5.156 -2.609 1 76.94 119 HIS B N 1
ATOM 2334 C CA . HIS B 1 119 ? -4.121 -5.711 -2.826 1 76.94 119 HIS B CA 1
ATOM 2335 C C . HIS B 1 119 ? -3.1 -5.082 -1.885 1 76.94 119 HIS B C 1
ATOM 2337 O O . HIS B 1 119 ? -2.277 -5.781 -1.293 1 76.94 119 HIS B O 1
ATOM 2343 N N . LEU B 1 120 ? -3.174 -3.873 -1.702 1 72.38 120 LEU B N 1
ATOM 2344 C CA . LEU B 1 120 ? -2.244 -3.168 -0.826 1 72.38 120 LEU B CA 1
ATOM 2345 C C . LEU B 1 120 ? -2.463 -3.566 0.63 1 72.38 120 LEU B C 1
ATOM 2347 O O . LEU B 1 120 ? -1.502 -3.705 1.391 1 72.38 120 LEU B O 1
ATOM 2351 N N . ASP B 1 121 ? -3.713 -3.771 1.005 1 74.69 121 ASP B N 1
ATOM 2352 C CA . ASP B 1 121 ? -4 -4.309 2.332 1 74.69 121 ASP B CA 1
ATOM 2353 C C . ASP B 1 121 ? -3.387 -5.695 2.508 1 74.69 121 ASP B C 1
ATOM 2355 O O . ASP B 1 121 ? -2.91 -6.035 3.594 1 74.69 121 ASP B O 1
ATOM 2359 N N . SER B 1 122 ? -3.381 -6.43 1.478 1 79.38 122 SER B N 1
ATOM 2360 C CA . SER B 1 122 ? -2.785 -7.762 1.511 1 79.38 122 SER B CA 1
ATOM 2361 C C . SER B 1 122 ? -1.278 -7.688 1.73 1 79.38 122 SER B C 1
ATOM 2363 O O . SER B 1 122 ? -0.694 -8.57 2.363 1 79.38 122 SER B O 1
ATOM 2365 N N . GLN B 1 123 ? -0.653 -6.641 1.23 1 81 123 GLN B N 1
ATOM 2366 C CA . GLN B 1 123 ? 0.778 -6.457 1.448 1 81 123 GLN B CA 1
ATOM 2367 C C . GLN B 1 123 ? 1.09 -6.273 2.93 1 81 123 GLN B C 1
ATOM 2369 O O . GLN B 1 123 ? 2.121 -6.746 3.416 1 81 123 GLN B O 1
ATOM 2374 N N . TYR B 1 124 ? 0.186 -5.68 3.654 1 81.38 124 TYR B N 1
ATOM 2375 C CA . TYR B 1 124 ? 0.355 -5.52 5.094 1 81.38 124 TYR B CA 1
ATOM 2376 C C . TYR B 1 124 ? 0.303 -6.871 5.801 1 81.38 124 TYR B C 1
ATOM 2378 O O . TYR B 1 124 ? 1.094 -7.133 6.711 1 81.38 124 TYR B O 1
ATOM 2386 N N . ALA B 1 125 ? -0.6 -7.645 5.301 1 82.38 125 ALA B N 1
ATOM 2387 C CA . ALA B 1 125 ? -0.715 -8.984 5.879 1 82.38 125 ALA B CA 1
ATOM 2388 C C . ALA B 1 125 ? 0.547 -9.797 5.621 1 82.38 125 ALA B C 1
ATOM 2390 O O . ALA B 1 125 ? 0.984 -10.562 6.488 1 82.38 125 ALA B O 1
ATOM 2391 N N . THR B 1 126 ? 1.059 -9.641 4.438 1 87.25 126 THR B N 1
ATOM 2392 C CA . THR B 1 126 ? 2.301 -10.328 4.117 1 87.25 126 THR B CA 1
ATOM 2393 C C . THR B 1 126 ? 3.438 -9.852 5.016 1 87.25 126 THR B C 1
ATOM 2395 O O . THR B 1 126 ? 4.227 -10.656 5.512 1 87.25 126 THR B O 1
ATOM 2398 N N . ALA B 1 127 ? 3.512 -8.555 5.234 1 89.88 127 ALA B N 1
ATOM 2399 C CA . ALA B 1 127 ? 4.516 -8 6.137 1 89.88 127 ALA B CA 1
ATOM 2400 C C . ALA B 1 127 ? 4.344 -8.547 7.551 1 89.88 127 ALA B C 1
ATOM 2402 O O . ALA B 1 127 ? 5.324 -8.883 8.219 1 89.88 127 ALA B O 1
ATOM 2403 N N . ASP B 1 128 ? 3.1 -8.703 7.984 1 87.69 128 ASP B N 1
ATOM 2404 C CA . ASP B 1 128 ? 2.816 -9.273 9.297 1 87.69 128 ASP B CA 1
ATOM 2405 C C . ASP B 1 128 ? 3.363 -10.695 9.414 1 87.69 128 ASP B C 1
ATOM 2407 O O . ASP B 1 128 ? 3.932 -11.062 10.438 1 87.69 128 ASP B O 1
ATOM 2411 N N . ALA B 1 129 ? 3.146 -11.414 8.367 1 87.62 129 ALA B N 1
ATOM 2412 C CA . ALA B 1 129 ? 3.615 -12.797 8.359 1 87.62 129 ALA B CA 1
ATOM 2413 C C . ALA B 1 129 ? 5.137 -12.867 8.438 1 87.62 129 ALA B C 1
ATOM 2415 O O . ALA B 1 129 ? 5.695 -13.727 9.117 1 87.62 129 ALA B O 1
ATOM 2416 N N . ILE B 1 130 ? 5.801 -12 7.746 1 90.69 130 ILE B N 1
ATOM 2417 C CA . ILE B 1 130 ? 7.258 -11.945 7.754 1 90.69 130 ILE B CA 1
ATOM 2418 C C . ILE B 1 130 ? 7.754 -11.57 9.148 1 90.69 130 ILE B C 1
ATOM 2420 O O . ILE B 1 130 ? 8.68 -12.195 9.672 1 90.69 130 ILE B O 1
ATOM 2424 N N . VAL B 1 131 ? 7.137 -10.586 9.75 1 91.5 131 VAL B N 1
ATOM 2425 C CA . VAL B 1 131 ? 7.516 -10.141 11.086 1 91.5 131 VAL B CA 1
ATOM 2426 C C . VAL B 1 131 ? 7.309 -11.281 12.086 1 91.5 131 VAL B C 1
ATOM 2428 O O . VAL B 1 131 ? 8.172 -11.547 12.914 1 91.5 131 VAL B O 1
ATOM 2431 N N . ALA B 1 132 ? 6.145 -11.914 11.969 1 88.38 132 ALA B N 1
ATOM 2432 C CA . ALA B 1 132 ? 5.844 -13.023 12.867 1 88.38 132 ALA B CA 1
ATOM 2433 C C . ALA B 1 132 ? 6.871 -14.141 12.719 1 88.38 132 ALA B C 1
ATOM 2435 O O . ALA B 1 132 ? 7.301 -14.734 13.703 1 88.38 132 ALA B O 1
ATOM 2436 N N . ALA B 1 133 ? 7.23 -14.422 11.539 1 86.69 133 ALA B N 1
ATOM 2437 C CA . ALA B 1 133 ? 8.18 -15.492 11.258 1 86.69 133 ALA B CA 1
ATOM 2438 C C . ALA B 1 133 ? 9.562 -15.164 11.797 1 86.69 133 ALA B C 1
ATOM 2440 O O . ALA B 1 133 ? 10.25 -16.031 12.352 1 86.69 133 ALA B O 1
ATOM 2441 N N . LEU B 1 134 ? 9.977 -13.938 11.672 1 88.56 134 LEU B N 1
ATOM 2442 C CA . LEU B 1 134 ? 11.344 -13.555 12.008 1 88.56 134 LEU B CA 1
ATOM 2443 C C . LEU B 1 134 ? 11.453 -13.18 13.477 1 88.56 134 LEU B C 1
ATOM 2445 O O . LEU B 1 134 ? 12.508 -13.375 14.094 1 88.56 134 LEU B O 1
ATOM 2449 N N . CYS B 1 135 ? 10.32 -12.562 13.938 1 85.88 135 CYS B N 1
ATOM 2450 C CA . CYS B 1 135 ? 10.406 -12.008 15.281 1 85.88 135 CYS B CA 1
ATOM 2451 C C . CYS B 1 135 ? 9.594 -12.844 16.266 1 85.88 135 CYS B C 1
ATOM 2453 O O . CYS B 1 135 ? 9.672 -12.633 17.469 1 85.88 135 CYS B O 1
ATOM 2455 N N . GLY B 1 136 ? 8.602 -13.586 15.82 1 73.31 136 GLY B N 1
ATOM 2456 C CA . GLY B 1 136 ? 7.66 -14.289 16.672 1 73.31 136 GLY B CA 1
ATOM 2457 C C . GLY B 1 136 ? 8.32 -15.367 17.531 1 73.31 136 GLY B C 1
ATOM 2458 O O . GLY B 1 136 ? 7.711 -15.867 18.484 1 73.31 136 GLY B O 1
ATOM 2459 N N . SER B 1 137 ? 9.289 -15.977 17.062 1 64.44 137 SER B N 1
ATOM 2460 C CA . SER B 1 137 ? 9.836 -17.016 17.922 1 64.44 137 SER B CA 1
ATOM 2461 C C . SER B 1 137 ? 10.523 -16.422 19.141 1 64.44 137 SER B C 1
ATOM 2463 O O . SER B 1 137 ? 11.195 -15.391 19.047 1 64.44 137 SER B O 1
ATOM 2465 N N . PRO B 1 138 ? 10.148 -16.922 20.375 1 59.5 138 PRO B N 1
ATOM 2466 C CA . PRO B 1 138 ? 10.875 -16.516 21.578 1 59.5 138 PRO B CA 1
ATOM 2467 C C . PRO B 1 138 ? 12.383 -16.391 21.344 1 59.5 138 PRO B C 1
ATOM 2469 O O . PRO B 1 138 ? 12.938 -17.078 20.484 1 59.5 138 PRO B O 1
ATOM 2472 N N . PRO B 1 139 ? 13.086 -15.328 22.25 1 58 139 PRO B N 1
ATOM 2473 C CA . PRO B 1 139 ? 12.648 -14.258 23.141 1 58 139 PRO B CA 1
ATOM 2474 C C . PRO B 1 139 ? 11.906 -13.141 22.422 1 58 139 PRO B C 1
ATOM 2476 O O . PRO B 1 139 ? 12.047 -12.992 21.203 1 58 139 PRO B O 1
ATOM 2479 N N . SER B 1 140 ? 10.945 -12.508 22.938 1 61.62 140 SER B N 1
ATOM 2480 C CA . SER B 1 140 ? 10.102 -11.422 22.453 1 61.62 140 SER B CA 1
ATOM 2481 C C . SER B 1 140 ? 10.922 -10.414 21.656 1 61.62 140 SER B C 1
ATOM 2483 O O . SER B 1 140 ? 11.953 -9.93 22.125 1 61.62 140 SER B O 1
ATOM 2485 N N . PRO B 1 141 ? 10.75 -10.375 20.406 1 67.88 141 PRO B N 1
ATOM 2486 C CA . PRO B 1 141 ? 11.523 -9.352 19.703 1 67.88 141 PRO B CA 1
ATOM 2487 C C . PRO B 1 141 ? 11.391 -7.969 20.328 1 67.88 141 PRO B C 1
ATOM 2489 O O . PRO B 1 141 ? 10.359 -7.656 20.938 1 67.88 141 PRO B O 1
ATOM 2492 N N . SER B 1 142 ? 12.578 -7.32 20.422 1 84.75 142 SER B N 1
ATOM 2493 C CA . SER B 1 142 ? 12.516 -5.93 20.859 1 84.75 142 SER B CA 1
ATOM 2494 C C . SER B 1 142 ? 11.641 -5.102 19.922 1 84.75 142 SER B C 1
ATOM 2496 O O . SER B 1 142 ? 11.523 -5.414 18.734 1 84.75 142 SER B O 1
ATOM 2498 N N . PRO B 1 143 ? 10.867 -4.203 20.469 1 84.38 143 PRO B N 1
ATOM 2499 C CA . PRO B 1 143 ? 10.047 -3.305 19.656 1 84.38 143 PRO B CA 1
ATOM 2500 C C . PRO B 1 143 ? 10.82 -2.65 18.516 1 84.38 143 PRO B C 1
ATOM 2502 O O . PRO B 1 143 ? 10.273 -2.426 17.438 1 84.38 143 PRO B O 1
ATOM 2505 N N . VAL B 1 144 ? 12.109 -2.496 18.828 1 87.38 144 VAL B N 1
ATOM 2506 C CA . VAL B 1 144 ? 12.953 -1.854 17.828 1 87.38 144 VAL B CA 1
ATOM 2507 C C . VAL B 1 144 ? 13.211 -2.818 16.672 1 87.38 144 VAL B C 1
ATOM 2509 O O . VAL B 1 144 ? 13.164 -2.426 15.508 1 87.38 144 VAL B O 1
ATOM 2512 N N . GLU B 1 145 ? 13.461 -4.062 16.969 1 89.38 145 GLU B N 1
ATOM 2513 C CA . GLU B 1 145 ? 13.695 -5.07 15.945 1 89.38 145 GLU B CA 1
ATOM 2514 C C . GLU B 1 145 ? 12.453 -5.289 15.094 1 89.38 145 GLU B C 1
ATOM 2516 O O . GLU B 1 145 ? 12.539 -5.398 13.867 1 89.38 145 GLU B O 1
ATOM 2521 N N . GLU B 1 146 ? 11.336 -5.367 15.719 1 91.75 146 GLU B N 1
ATOM 2522 C CA . GLU B 1 146 ? 10.086 -5.543 15 1 91.75 146 GLU B CA 1
ATOM 2523 C C . GLU B 1 146 ? 9.828 -4.379 14.047 1 91.75 146 GLU B C 1
ATOM 2525 O O . GLU B 1 146 ? 9.367 -4.582 12.922 1 91.75 146 GLU B O 1
ATOM 2530 N N . PHE B 1 147 ? 10.156 -3.24 14.547 1 92.94 147 PHE B N 1
ATOM 2531 C CA . PHE B 1 147 ? 10.008 -2.031 13.742 1 92.94 147 PHE B CA 1
ATOM 2532 C C . PHE B 1 147 ? 10.891 -2.092 12.5 1 92.94 147 PHE B C 1
ATOM 2534 O O . PHE B 1 147 ? 10.422 -1.816 11.391 1 92.94 147 PHE B O 1
ATOM 2541 N N . GLN B 1 148 ? 12.102 -2.514 12.695 1 92.94 148 GLN B N 1
ATOM 2542 C CA . GLN B 1 148 ? 13.055 -2.574 11.594 1 92.94 148 GLN B CA 1
ATOM 2543 C C . GLN B 1 148 ? 12.664 -3.646 10.586 1 92.94 148 GLN B C 1
ATOM 2545 O O . GLN B 1 148 ? 12.75 -3.426 9.375 1 92.94 148 GLN B O 1
ATOM 2550 N N . VAL B 1 149 ? 12.195 -4.734 11.086 1 93.62 149 VAL B N 1
ATOM 2551 C CA . VAL B 1 149 ? 11.781 -5.832 10.219 1 93.62 149 VAL B CA 1
ATOM 2552 C C . VAL B 1 149 ? 10.562 -5.41 9.398 1 93.62 149 VAL B C 1
ATOM 2554 O O . VAL B 1 149 ? 10.516 -5.617 8.188 1 93.62 149 VAL B O 1
ATOM 2557 N N . ARG B 1 150 ? 9.641 -4.777 10.055 1 94.06 150 ARG B N 1
ATOM 2558 C CA . ARG B 1 150 ? 8.422 -4.348 9.383 1 94.06 150 ARG B CA 1
ATOM 2559 C C . ARG B 1 150 ? 8.719 -3.301 8.312 1 94.06 150 ARG B C 1
ATOM 2561 O O . ARG B 1 150 ? 8.211 -3.383 7.195 1 94.06 150 ARG B O 1
ATOM 2568 N N . ALA B 1 151 ? 9.531 -2.332 8.672 1 94.81 151 ALA B N 1
ATOM 2569 C CA . ALA B 1 151 ? 9.898 -1.291 7.715 1 94.81 151 ALA B CA 1
ATOM 2570 C C . ALA B 1 151 ? 10.594 -1.888 6.492 1 94.81 151 ALA B C 1
ATOM 2572 O O . ALA B 1 151 ? 10.281 -1.527 5.355 1 94.81 151 ALA B O 1
ATOM 2573 N N . THR B 1 152 ? 11.492 -2.809 6.734 1 94.81 152 THR B N 1
ATOM 2574 C CA . THR B 1 152 ? 12.227 -3.439 5.645 1 94.81 152 THR B CA 1
ATOM 2575 C C . THR B 1 152 ? 11.289 -4.266 4.766 1 94.81 152 THR B C 1
ATOM 2577 O O . THR B 1 152 ? 11.367 -4.207 3.539 1 94.81 152 THR B O 1
ATOM 2580 N N . ALA B 1 153 ? 10.414 -5 5.426 1 93.94 153 ALA B N 1
ATOM 2581 C CA . ALA B 1 153 ? 9.453 -5.812 4.688 1 93.94 153 ALA B CA 1
ATOM 2582 C C . ALA B 1 153 ? 8.57 -4.945 3.793 1 93.94 153 ALA B C 1
ATOM 2584 O O . ALA B 1 153 ? 8.398 -5.242 2.607 1 93.94 153 ALA B O 1
ATOM 2585 N N . MET B 1 154 ? 8.086 -3.889 4.363 1 92.88 154 MET B N 1
ATOM 2586 C CA . MET B 1 154 ? 7.199 -3.008 3.607 1 92.88 154 MET B CA 1
ATOM 2587 C C . MET B 1 154 ? 7.941 -2.346 2.453 1 92.88 154 MET B C 1
ATOM 2589 O O . MET B 1 154 ? 7.383 -2.164 1.371 1 92.88 154 MET B O 1
ATOM 2593 N N . ALA B 1 155 ? 9.133 -1.958 2.682 1 94.38 155 ALA B N 1
ATOM 2594 C CA . ALA B 1 155 ? 9.945 -1.378 1.61 1 94.38 155 ALA B CA 1
ATOM 2595 C C . ALA B 1 155 ? 10.141 -2.375 0.472 1 94.38 155 ALA B C 1
ATOM 2597 O O . ALA B 1 155 ? 9.945 -2.039 -0.698 1 94.38 155 ALA B O 1
ATOM 2598 N N . CYS B 1 156 ? 10.492 -3.6 0.788 1 94.12 156 CYS B N 1
ATOM 2599 C CA . CYS B 1 156 ? 10.719 -4.637 -0.213 1 94.12 156 CYS B CA 1
ATOM 2600 C C . CYS B 1 156 ? 9.445 -4.949 -0.979 1 94.12 156 CYS B C 1
ATOM 2602 O O . CYS B 1 156 ? 9.461 -5.062 -2.205 1 94.12 156 CYS B O 1
ATOM 2604 N N . LEU B 1 157 ? 8.383 -5.051 -0.239 1 92 157 LEU B N 1
ATOM 2605 C CA . LEU B 1 157 ? 7.102 -5.355 -0.863 1 92 157 LEU B CA 1
ATOM 2606 C C . LEU B 1 157 ? 6.652 -4.215 -1.769 1 92 157 LEU B C 1
ATOM 2608 O O . LEU B 1 157 ? 6.07 -4.449 -2.83 1 92 157 LEU B O 1
ATOM 2612 N N . GLY B 1 158 ? 6.887 -3 -1.318 1 91.5 158 GLY B N 1
ATOM 2613 C CA . GLY B 1 158 ? 6.586 -1.857 -2.168 1 91.5 158 GLY B CA 1
ATOM 2614 C C . GLY B 1 158 ? 7.348 -1.875 -3.48 1 91.5 158 GLY B C 1
ATOM 2615 O O . GLY B 1 158 ? 6.773 -1.625 -4.543 1 91.5 158 GLY B O 1
ATOM 2616 N N . ALA B 1 159 ? 8.609 -2.143 -3.379 1 93.12 159 ALA B N 1
ATOM 2617 C CA . ALA B 1 159 ? 9.43 -2.238 -4.586 1 93.12 159 ALA B CA 1
ATOM 2618 C C . ALA B 1 159 ? 8.977 -3.402 -5.465 1 93.12 159 ALA B C 1
ATOM 2620 O O . ALA B 1 159 ? 8.875 -3.264 -6.688 1 93.12 159 ALA B O 1
ATOM 2621 N N . ALA B 1 160 ? 8.719 -4.523 -4.848 1 92.31 160 ALA B N 1
ATOM 2622 C CA . ALA B 1 160 ? 8.273 -5.707 -5.578 1 92.31 160 ALA B CA 1
ATOM 2623 C C . ALA B 1 160 ? 6.949 -5.445 -6.285 1 92.31 160 ALA B C 1
ATOM 2625 O O . ALA B 1 160 ? 6.707 -5.965 -7.379 1 92.31 160 ALA B O 1
ATOM 2626 N N . HIS B 1 161 ? 6.098 -4.715 -5.672 1 90.56 161 HIS B N 1
ATOM 2627 C CA . HIS B 1 161 ? 4.828 -4.352 -6.285 1 90.56 161 HIS B CA 1
ATOM 2628 C C . HIS B 1 161 ? 5.039 -3.637 -7.617 1 90.56 161 HIS B C 1
ATOM 2630 O O . HIS B 1 161 ? 4.312 -3.881 -8.578 1 90.56 161 HIS B O 1
ATOM 2636 N N . VAL B 1 162 ? 5.957 -2.752 -7.66 1 92.25 162 VAL B N 1
ATOM 2637 C CA . VAL B 1 162 ? 6.266 -2.037 -8.891 1 92.25 162 VAL B CA 1
ATOM 2638 C C . VAL B 1 162 ? 6.688 -3.029 -9.977 1 92.25 162 VAL B C 1
ATOM 2640 O O . VAL B 1 162 ? 6.293 -2.902 -11.133 1 92.25 162 VAL B O 1
ATOM 2643 N N . ALA B 1 163 ? 7.492 -4.016 -9.602 1 93.62 163 ALA B N 1
ATOM 2644 C CA . ALA B 1 163 ? 7.922 -5.059 -10.531 1 93.62 163 ALA B CA 1
ATOM 2645 C C . ALA B 1 163 ? 6.73 -5.871 -11.031 1 93.62 163 ALA B C 1
ATOM 2647 O O . ALA B 1 163 ? 6.641 -6.184 -12.219 1 93.62 163 ALA B O 1
ATOM 2648 N N . LEU B 1 164 ? 5.832 -6.203 -10.141 1 91.31 164 LEU B N 1
ATOM 2649 C CA . LEU B 1 164 ? 4.641 -6.965 -10.5 1 91.31 164 LEU B CA 1
ATOM 2650 C C . LEU B 1 164 ? 3.791 -6.199 -11.508 1 91.31 164 LEU B C 1
ATOM 2652 O O . LEU B 1 164 ? 3.332 -6.773 -12.5 1 91.31 164 LEU B O 1
ATOM 2656 N N . VAL B 1 165 ? 3.6 -4.965 -11.289 1 90.81 165 VAL B N 1
ATOM 2657 C CA . VAL B 1 165 ? 2.793 -4.125 -12.172 1 90.81 165 VAL B CA 1
ATOM 2658 C C . VAL B 1 165 ? 3.457 -4.031 -13.539 1 90.81 165 VAL B C 1
ATOM 2660 O O . VAL B 1 165 ? 2.795 -4.191 -14.57 1 90.81 165 VAL B O 1
ATOM 2663 N N . ARG B 1 166 ? 4.758 -3.779 -13.516 1 92.69 166 ARG B N 1
ATOM 2664 C CA . ARG B 1 166 ? 5.48 -3.711 -14.781 1 92.69 166 ARG B CA 1
ATOM 2665 C C . ARG B 1 166 ? 5.367 -5.023 -15.547 1 92.69 166 ARG B C 1
ATOM 2667 O O . ARG B 1 166 ? 5.156 -5.02 -16.766 1 92.69 166 ARG B O 1
ATOM 2674 N N . TRP B 1 167 ? 5.512 -6.102 -14.875 1 94.44 167 TRP B N 1
ATOM 2675 C CA . TRP B 1 167 ? 5.395 -7.426 -15.477 1 94.44 167 TRP B CA 1
ATOM 2676 C C . TRP B 1 167 ? 4.02 -7.617 -16.109 1 94.44 167 TRP B C 1
ATOM 2678 O O . TRP B 1 167 ? 3.906 -8.109 -17.234 1 94.44 167 TRP B O 1
ATOM 2688 N N . ALA B 1 168 ? 3.018 -7.199 -15.438 1 92.25 168 ALA B N 1
ATOM 2689 C CA . ALA B 1 168 ? 1.652 -7.32 -15.945 1 92.25 168 ALA B CA 1
ATOM 2690 C C . ALA B 1 168 ? 1.434 -6.422 -17.156 1 92.25 168 ALA B C 1
ATOM 2692 O O . ALA B 1 168 ? 0.743 -6.805 -18.109 1 92.25 168 ALA B O 1
ATOM 2693 N N . GLU B 1 169 ? 2.02 -5.25 -17.094 1 90 169 GLU B N 1
ATOM 2694 C CA . GLU B 1 169 ? 1.86 -4.289 -18.172 1 90 169 GLU B CA 1
ATOM 2695 C C . GLU B 1 169 ? 2.559 -4.77 -19.438 1 90 169 GLU B C 1
ATOM 2697 O O . GLU B 1 169 ? 2.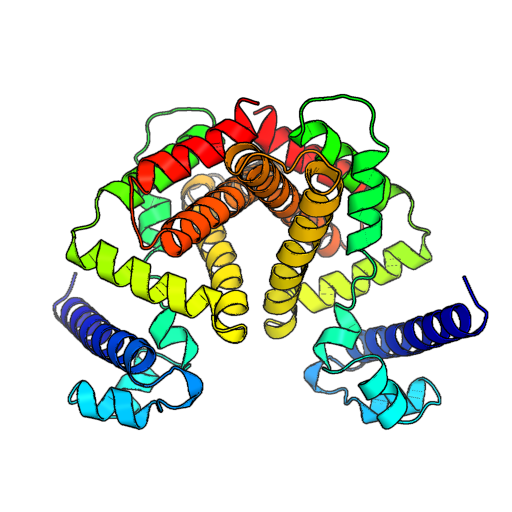207 -4.352 -20.547 1 90 169 GLU B O 1
ATOM 2702 N N . THR B 1 170 ? 3.523 -5.602 -19.266 1 89.5 170 THR B N 1
ATOM 2703 C CA . THR B 1 170 ? 4.207 -6.176 -20.422 1 89.5 170 THR B CA 1
ATOM 2704 C C . THR B 1 170 ? 3.658 -7.562 -20.75 1 89.5 170 THR B C 1
ATOM 2706 O O . THR B 1 170 ? 4.363 -8.398 -21.312 1 89.5 170 THR B O 1
ATOM 2709 N N . ASP B 1 171 ? 2.535 -7.875 -20.281 1 90.88 171 ASP B N 1
ATOM 2710 C CA . ASP B 1 171 ? 1.768 -9.086 -20.562 1 90.88 171 ASP B CA 1
ATOM 2711 C C . ASP B 1 171 ? 2.518 -10.336 -20.094 1 90.88 171 ASP B C 1
ATOM 2713 O O . ASP B 1 171 ? 2.467 -11.375 -20.75 1 90.88 171 ASP B O 1
ATOM 2717 N N . GLY B 1 172 ? 3.24 -10.07 -19.078 1 90.5 172 GLY B N 1
ATOM 2718 C CA . GLY B 1 172 ? 3.934 -11.203 -18.5 1 90.5 172 GLY B CA 1
ATOM 2719 C C . GLY B 1 172 ? 5.141 -11.648 -19.312 1 90.5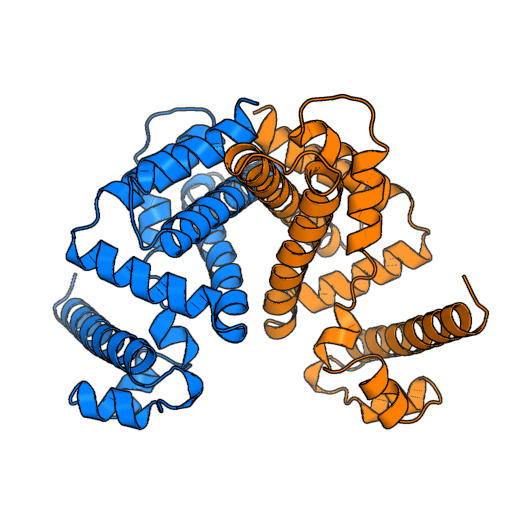 172 GLY B C 1
ATOM 2720 O O . GLY B 1 172 ? 5.617 -12.773 -19.156 1 90.5 172 GLY B O 1
ATOM 2721 N N . GLU B 1 173 ? 5.465 -10.602 -20.188 1 84.44 173 GLU B N 1
ATOM 2722 C CA . GLU B 1 173 ? 6.648 -10.891 -20.984 1 84.44 173 GLU B CA 1
ATOM 2723 C C . GLU B 1 173 ? 7.93 -10.664 -20.188 1 84.44 173 GLU B C 1
ATOM 2725 O O . GLU B 1 173 ? 8.008 -9.742 -19.375 1 84.44 173 GLU B O 1
ATOM 2730 N N . GLY B 1 174 ? 8.734 -11.688 -19.906 1 83.94 174 GLY B N 1
ATOM 2731 C CA . GLY B 1 174 ? 10.008 -11.555 -19.234 1 83.94 174 GLY B CA 1
ATOM 2732 C C . GLY B 1 174 ? 10.086 -12.383 -17.953 1 83.94 174 GLY B C 1
ATOM 2733 O O . GLY B 1 174 ? 9.164 -13.133 -17.641 1 83.94 174 GLY B O 1
ATOM 2734 N N . ASP B 1 175 ? 11.141 -12.125 -17.328 1 90.94 175 ASP B N 1
ATOM 2735 C CA . ASP B 1 175 ? 11.453 -12.859 -16.094 1 90.94 175 ASP B CA 1
ATOM 2736 C C . ASP B 1 175 ? 11.023 -12.062 -14.867 1 90.94 175 ASP B C 1
ATOM 2738 O O . ASP B 1 175 ? 11.711 -11.117 -14.461 1 90.94 175 ASP B O 1
ATOM 2742 N N . LEU B 1 176 ? 9.836 -12.477 -14.289 1 92.19 176 LEU B N 1
ATOM 2743 C CA . LEU B 1 176 ? 9.305 -11.766 -13.125 1 92.19 176 LEU B CA 1
ATOM 2744 C C . LEU B 1 176 ? 10.336 -11.727 -12 1 92.19 176 LEU B C 1
ATOM 2746 O O . LEU B 1 176 ? 10.523 -10.68 -11.367 1 92.19 176 LEU B O 1
ATOM 2750 N N . ALA B 1 177 ? 10.961 -12.844 -11.773 1 93.25 177 ALA B N 1
ATOM 2751 C CA . ALA B 1 177 ? 11.992 -12.891 -10.734 1 93.25 177 ALA B CA 1
ATOM 2752 C C . ALA B 1 177 ? 13.102 -11.883 -11.008 1 93.25 177 ALA B C 1
ATOM 2754 O O . ALA B 1 177 ? 13.578 -11.211 -10.094 1 93.25 177 ALA B O 1
ATOM 2755 N N . GLY B 1 178 ? 13.523 -11.781 -12.234 1 93.5 178 GLY B N 1
ATOM 2756 C CA . GLY B 1 178 ? 14.523 -10.805 -12.641 1 93.5 178 GLY B CA 1
ATOM 2757 C C . GLY B 1 178 ? 14.078 -9.367 -12.414 1 93.5 178 GLY B C 1
ATOM 2758 O O . GLY B 1 178 ? 14.867 -8.531 -11.969 1 93.5 178 GLY B O 1
ATOM 2759 N N . LEU B 1 179 ? 12.812 -9.07 -12.711 1 93.31 179 LEU B N 1
ATOM 2760 C CA . LEU B 1 179 ? 12.258 -7.734 -12.5 1 93.31 179 LEU B CA 1
ATOM 2761 C C . LEU B 1 179 ? 12.234 -7.387 -11.016 1 93.31 179 LEU B C 1
ATOM 2763 O O . LEU B 1 179 ? 12.516 -6.25 -10.633 1 93.31 179 LEU B O 1
ATOM 2767 N N . ILE B 1 180 ? 11.883 -8.328 -10.195 1 93.88 180 ILE B N 1
ATOM 2768 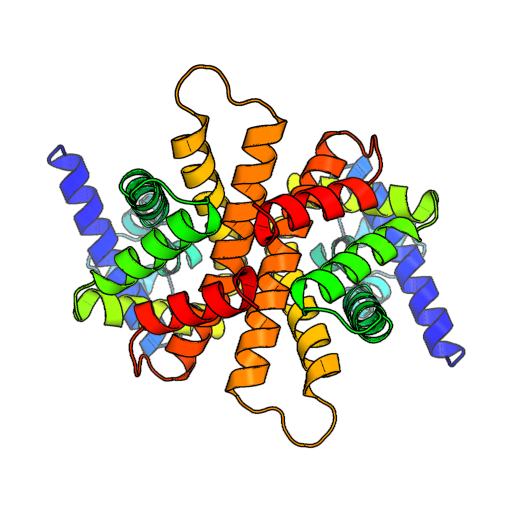C CA . ILE B 1 180 ? 11.867 -8.117 -8.75 1 93.88 180 ILE B CA 1
ATOM 2769 C C . ILE B 1 180 ? 13.281 -7.824 -8.25 1 93.88 180 ILE B C 1
ATOM 2771 O O . ILE B 1 180 ? 13.492 -6.887 -7.48 1 93.88 180 ILE B O 1
ATOM 2775 N N . ARG B 1 181 ? 14.227 -8.562 -8.742 1 93 181 ARG B N 1
ATOM 2776 C CA . ARG B 1 181 ? 15.625 -8.336 -8.367 1 93 181 ARG B CA 1
ATOM 2777 C C . ARG B 1 181 ? 16.094 -6.949 -8.805 1 93 181 ARG B C 1
ATOM 2779 O O . ARG B 1 181 ? 16.781 -6.262 -8.055 1 93 181 ARG B O 1
ATOM 2786 N N . GLU B 1 182 ? 15.695 -6.633 -9.953 1 91.62 182 GLU B N 1
ATOM 2787 C CA . GLU B 1 182 ? 16.062 -5.316 -10.469 1 91.62 182 GLU B CA 1
ATOM 2788 C C . GLU B 1 182 ? 15.461 -4.203 -9.617 1 91.62 182 GLU B C 1
ATOM 2790 O O . GLU B 1 182 ? 16.141 -3.223 -9.297 1 91.62 182 GLU B O 1
ATOM 2795 N N . ALA B 1 183 ? 14.188 -4.309 -9.273 1 93.31 183 ALA B N 1
ATOM 2796 C CA . ALA B 1 183 ? 13.516 -3.316 -8.43 1 93.31 183 ALA B CA 1
ATOM 2797 C C . ALA B 1 183 ? 14.219 -3.172 -7.086 1 93.31 183 ALA B C 1
ATOM 2799 O O . ALA B 1 183 ? 14.5 -2.057 -6.641 1 93.31 183 ALA B O 1
ATOM 2800 N N . LEU B 1 184 ? 14.562 -4.273 -6.496 1 91.5 184 LEU B N 1
ATOM 2801 C CA . LEU B 1 184 ? 15.18 -4.254 -5.172 1 91.5 184 LEU B CA 1
ATOM 2802 C C . LEU B 1 184 ? 16.609 -3.725 -5.242 1 91.5 184 LEU B C 1
ATOM 2804 O O . LEU B 1 184 ? 17.047 -3.014 -4.34 1 91.5 184 LEU B O 1
ATOM 2808 N N . ARG B 1 185 ? 17.297 -4.055 -6.301 1 86.62 185 ARG B N 1
ATOM 2809 C CA . ARG B 1 185 ? 18.656 -3.545 -6.496 1 86.62 185 ARG B CA 1
ATOM 2810 C C . ARG B 1 185 ? 18.656 -2.027 -6.648 1 86.62 185 ARG B C 1
ATOM 2812 O O . ARG B 1 185 ? 19.547 -1.344 -6.129 1 86.62 185 ARG B O 1
ATOM 2819 N N . SER B 1 186 ? 17.688 -1.543 -7.34 1 83.12 186 SER B N 1
ATOM 2820 C CA . SER B 1 186 ? 17.578 -0.101 -7.539 1 83.12 186 SER B CA 1
ATOM 2821 C C . SER B 1 186 ? 17.375 0.627 -6.219 1 83.12 186 SER B C 1
ATOM 2823 O O . SER B 1 186 ? 17.812 1.766 -6.051 1 83.12 186 SER B O 1
ATOM 2825 N N . VAL B 1 187 ? 16.688 0.002 -5.312 1 83.06 187 VAL B N 1
ATOM 2826 C CA . VAL B 1 187 ? 16.344 0.593 -4.027 1 83.06 187 VAL B CA 1
ATOM 2827 C C . VAL B 1 187 ? 17.516 0.461 -3.057 1 83.06 187 VAL B C 1
ATOM 2829 O O . VAL B 1 187 ? 17.844 1.407 -2.34 1 83.06 187 VAL B O 1
ATOM 2832 N N . PHE B 1 188 ? 18.172 -0.642 -3.055 1 79.88 188 PHE B N 1
ATOM 2833 C CA . PHE B 1 188 ? 19.062 -0.952 -1.948 1 79.88 188 PHE B CA 1
ATOM 2834 C C . PHE B 1 188 ? 20.531 -0.829 -2.381 1 79.88 188 PHE B C 1
ATOM 2836 O O . PHE B 1 188 ? 21.422 -0.75 -1.542 1 79.88 188 PHE B O 1
ATOM 2843 N N . ASP B 1 189 ? 20.781 -0.958 -3.588 1 67.5 189 ASP B N 1
ATOM 2844 C CA . ASP B 1 189 ? 22.172 -0.871 -4.051 1 67.5 189 ASP B CA 1
ATOM 2845 C C . ASP B 1 189 ? 22.422 0.451 -4.77 1 67.5 189 ASP B C 1
ATOM 2847 O O . ASP B 1 189 ? 23.516 0.678 -5.293 1 67.5 189 ASP B O 1
ATOM 2851 N N . GLY B 1 190 ? 21.406 1.308 -4.93 1 56 190 GLY B N 1
ATOM 2852 C CA . GLY B 1 190 ? 21.672 2.506 -5.711 1 56 190 GLY B CA 1
ATOM 2853 C C . GLY B 1 190 ? 22.375 3.592 -4.918 1 56 190 GLY B C 1
ATOM 2854 O O . GLY B 1 190 ? 22.422 3.537 -3.686 1 56 190 GLY B O 1
#

pLDDT: mean 87.33, std 9.0, range [54.72, 98.06]

InterPro domains:
  IPR001647 DNA-binding HTH domain, TetR-type [PF00440] (19-59)
  IPR001647 DNA-binding HTH domain, TetR-type [PR00455] (15-28)
  IPR001647 DNA-binding HTH domain, TetR-type [PR00455] (36-59)
  IPR001647 DNA-binding HTH domain, TetR-type [PS50977] (9-69)
  IPR009057 Homedomain-like superfamily [SSF46689] (1-59)
  IPR041347 MftR, C-terminal [PF17754] (85-189)
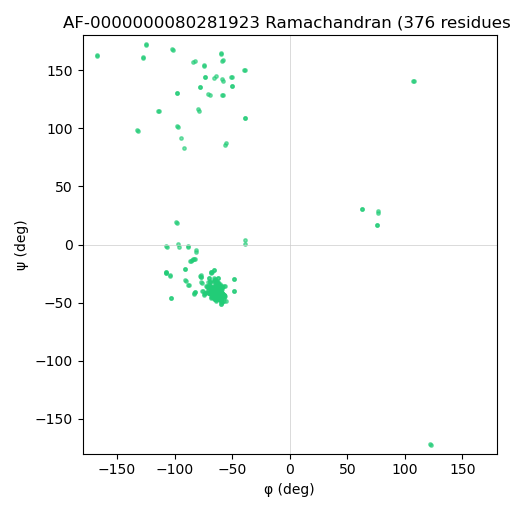  IPR050109 HTH-type, TetR-like transcriptional regulator [PTHR30055] (6-190)

Foldseek 3Di:
DDPVVVVLVVLLVLLLVQLLVCCLPVNLVRDDLCNSCVSSVHDSVSCCVSPVDSLCSQQVDPVQQQLLVLLVPAPDDPSLVSSLLSLLVVQQPDDPVRLLSLLSSLVNLVVPVVNVVVNLVVLLSSLVSNLCSVQVDPPHDDPVVSVVSSVSSSVLVVLLNVLSNVCSVVVNPDRSSVSSVVSSCVVPVD/DDPVVVVLVVLLVLLLVQLLVCCLPVNLVRDDLCNSCVSSVHDSVSCCVSPVDSLCSQQVDPPQQQLLVLLVPAPDDPSLVSSLLSLLVVQQPDDPVRLLSLLSSLVNCVVPVVNVVVNLVVLLSSLVSNLCSVQVDDDHDDPVVSVVSSVSSSVLVVLLNVLSNVCSVVVNPDRSSVSSVVSSCVVPVD

Organism: Amycolatopsis orientalis (NCBI:txid31958)

Sequence (380 aa):
MNLRDRQRAETRLLVQTHAIRLFTDVGYDATTVADVAAAAGVSAMTVYRHFPTKEDLVLYDEYDPVTASAVLEQPAAPLPLRIGRALASTAALGTSQEKAFLLARLRLMISVPALRARHLDSQYATADAIVAALCGSPPSPSPVEEFQVRATAMACLGAAHVALVRWAETDGEGDLAGLIREALRSVFDGMNLRDRQRAETRLLVQTHAIRLFTDVGYDATTVADVAAAAGVSAMTVYRHFPTKEDLVLYDEYDPVTASAVLEQPAAPLPLRIGRALASTAALGTSQEKAFLLARLRLMISVPALRARHLDSQYATADAIVAALCGSPPSPSPVEEFQVRATAMACLGAAHVALVRWAETDGEGDLAGLIREALRSVFDG

Secondary structure (DSSP, 8-state):
--HHHHHHHHHHHHHHHHHHHHHHHT-TTT--HHHHHHHHTS-HHHHHHH-SSTTHHHH--THHHHHHHHHHHSPS--HHHHHHHHHHHHHHS--HHHHHHHHHHHHHHHH-HHHHHHHHHHHHHHHHHHHHHHHSSSS---HHHHHHHHHHHHHHHHHHHHHHHHHHHTTT-S-HHHHHHHHHHHHH--/--HHHHHHHHHHHHHHHHHHHHHHHT-TTT--HHHHHHHHTS-HHHHHHH-SSTTHHHH--THHHHHHHHHHHSPS--HHHHHHHHHHHHHHS--HHHHHHHHHHHHHHHH-HHHHHHHHHHHHHHHHHHHHHHHSSSS---HHHHHHHHHHHHHHHHHHHHHHHHHHHTTT-S-HHHHHHHHHHHHH--